Protein AF-A0A971M3J2-F1 (afdb_monomer_lite)

Structure (mmCIF, N/CA/C/O backbone):
data_AF-A0A971M3J2-F1
#
_entry.id   AF-A0A971M3J2-F1
#
loop_
_atom_site.group_PDB
_atom_site.id
_atom_site.type_symbol
_atom_site.label_atom_id
_atom_site.label_alt_id
_atom_site.label_comp_id
_atom_site.label_asym_id
_atom_site.label_entity_id
_atom_site.label_seq_id
_atom_site.pdbx_PDB_ins_code
_atom_site.Cartn_x
_atom_site.Cartn_y
_atom_site.Cartn_z
_atom_site.occupancy
_atom_site.B_iso_or_equiv
_atom_site.auth_seq_id
_atom_site.auth_comp_id
_atom_site.auth_asym_id
_atom_site.auth_atom_id
_atom_site.pdbx_PDB_model_num
ATOM 1 N N . MET A 1 1 ? -3.788 35.238 1.330 1.00 65.38 1 MET A N 1
ATOM 2 C CA . MET A 1 1 ? -2.894 34.309 0.608 1.00 65.38 1 MET A CA 1
ATOM 3 C C . MET A 1 1 ? -3.455 34.157 -0.788 1.00 65.38 1 MET A C 1
ATOM 5 O O . MET A 1 1 ? -4.654 33.928 -0.888 1.00 65.38 1 MET A O 1
ATOM 9 N N . SER A 1 2 ? -2.650 34.379 -1.825 1.00 84.12 2 SER A N 1
ATOM 10 C CA . SER A 1 2 ? -3.065 34.118 -3.211 1.00 84.12 2 SER A CA 1
ATOM 11 C C . SER A 1 2 ? -3.036 32.611 -3.514 1.00 84.12 2 SER A C 1
ATOM 13 O O . SER A 1 2 ? -2.394 31.860 -2.779 1.00 84.12 2 SER A O 1
ATOM 15 N N . GLU A 1 3 ? -3.712 32.159 -4.576 1.00 77.88 3 GLU A N 1
ATOM 16 C CA . GLU A 1 3 ? -3.626 30.759 -5.040 1.00 77.88 3 GLU A CA 1
ATOM 17 C C . GLU A 1 3 ? -2.177 30.358 -5.361 1.00 77.88 3 GLU A C 1
ATOM 19 O O . GLU A 1 3 ? -1.739 29.274 -4.986 1.00 77.88 3 GLU A O 1
ATOM 24 N N . ASP A 1 4 ? -1.392 31.275 -5.931 1.00 80.31 4 ASP A N 1
ATOM 25 C CA . ASP A 1 4 ? 0.038 31.074 -6.184 1.00 80.31 4 ASP A CA 1
ATOM 26 C C . ASP A 1 4 ? 0.850 30.884 -4.895 1.00 80.31 4 ASP A C 1
ATOM 28 O O . ASP A 1 4 ? 1.830 30.135 -4.878 1.00 80.31 4 ASP A O 1
ATOM 32 N N . ASP A 1 5 ? 0.475 31.558 -3.803 1.00 79.50 5 ASP A N 1
ATOM 33 C CA . ASP A 1 5 ? 1.135 31.376 -2.506 1.00 79.50 5 ASP A CA 1
ATOM 34 C C . ASP A 1 5 ? 0.799 30.009 -1.904 1.00 79.50 5 ASP A C 1
ATOM 36 O O . ASP A 1 5 ? 1.680 29.363 -1.334 1.00 79.50 5 ASP A O 1
ATOM 40 N N . VAL A 1 6 ? -0.452 29.558 -2.053 1.00 78.69 6 VAL A N 1
ATOM 41 C CA . VAL A 1 6 ? -0.902 28.225 -1.620 1.00 78.69 6 VAL A CA 1
ATOM 42 C C . VAL A 1 6 ? -0.160 27.139 -2.395 1.00 78.69 6 VAL A C 1
ATOM 44 O O . VAL A 1 6 ? 0.394 26.235 -1.778 1.00 78.69 6 VAL A O 1
ATOM 47 N N . ASP A 1 7 ? -0.064 27.257 -3.718 1.00 79.56 7 ASP A N 1
ATOM 48 C CA . ASP A 1 7 ? 0.612 26.272 -4.569 1.00 79.56 7 ASP A CA 1
ATOM 49 C C . ASP A 1 7 ? 2.133 26.235 -4.313 1.00 79.56 7 ASP A C 1
ATOM 51 O O . ASP A 1 7 ? 2.756 25.170 -4.262 1.00 79.56 7 ASP A O 1
ATOM 55 N N . LYS A 1 8 ? 2.761 27.394 -4.059 1.00 79.00 8 LYS A N 1
ATOM 56 C CA . LYS A 1 8 ? 4.172 27.461 -3.631 1.00 79.00 8 LYS A CA 1
ATOM 57 C C . LYS A 1 8 ? 4.398 26.809 -2.272 1.00 79.00 8 LYS A C 1
ATOM 59 O O . LYS A 1 8 ? 5.389 26.093 -2.109 1.00 79.00 8 LYS A O 1
ATOM 64 N N . LEU A 1 9 ? 3.511 27.066 -1.310 1.00 79.06 9 LEU A N 1
ATOM 65 C CA . LEU A 1 9 ? 3.536 26.411 -0.005 1.00 79.06 9 LEU A CA 1
ATOM 66 C C . LEU A 1 9 ? 3.389 24.900 -0.184 1.00 79.06 9 LEU A C 1
ATOM 68 O O . LEU A 1 9 ? 4.265 24.158 0.237 1.00 79.06 9 LEU A O 1
ATOM 72 N N . GLU A 1 10 ? 2.377 24.432 -0.906 1.00 76.94 10 GLU A N 1
ATOM 73 C CA . GLU A 1 10 ? 2.138 23.004 -1.116 1.00 76.94 10 GLU A CA 1
ATOM 74 C C . GLU A 1 10 ? 3.332 22.296 -1.777 1.00 76.94 10 GLU A C 1
ATOM 76 O O . GLU A 1 10 ? 3.763 21.230 -1.327 1.00 76.94 10 GLU A O 1
ATOM 81 N N . LYS A 1 11 ? 3.941 22.913 -2.799 1.00 76.69 11 LYS A N 1
ATOM 82 C CA . LYS A 1 11 ? 5.161 22.395 -3.439 1.00 76.69 11 LYS A CA 1
ATOM 83 C C . LYS A 1 11 ? 6.328 22.289 -2.466 1.00 76.69 11 LYS A C 1
ATOM 85 O O . LYS A 1 11 ? 7.080 21.317 -2.528 1.00 76.69 11 LYS A O 1
ATOM 90 N N . ARG A 1 12 ? 6.500 23.271 -1.582 1.00 78.38 12 ARG A N 1
ATOM 91 C CA . ARG A 1 12 ? 7.543 23.247 -0.552 1.00 78.38 12 ARG A CA 1
ATOM 92 C C . ARG A 1 12 ? 7.287 22.140 0.467 1.00 78.38 12 ARG A C 1
ATOM 94 O O . ARG A 1 12 ? 8.197 21.363 0.729 1.00 78.38 12 ARG A O 1
ATOM 101 N N . GLU A 1 13 ? 6.079 22.065 1.013 1.00 79.44 13 GLU A N 1
ATOM 102 C CA . GLU A 1 13 ? 5.723 21.154 2.107 1.00 79.44 13 GLU A CA 1
ATOM 103 C C . GLU A 1 13 ? 5.730 19.677 1.670 1.00 79.44 13 GLU A C 1
ATOM 105 O O . GLU A 1 13 ? 6.083 18.790 2.446 1.00 79.44 13 GLU A O 1
ATOM 110 N N . ARG A 1 14 ? 5.397 19.395 0.403 1.00 74.75 14 ARG A N 1
ATOM 111 C CA . ARG A 1 14 ? 5.454 18.046 -0.193 1.00 74.75 14 ARG A CA 1
ATOM 112 C C . ARG A 1 14 ? 6.840 17.669 -0.743 1.00 74.75 14 ARG A C 1
ATOM 114 O O . ARG A 1 14 ? 6.947 16.716 -1.509 1.00 74.75 14 ARG A O 1
ATOM 121 N N . GLY A 1 15 ? 7.892 18.437 -0.446 1.00 69.94 15 GLY A N 1
ATOM 122 C CA . GLY A 1 15 ? 9.250 18.150 -0.927 1.00 69.94 15 GLY A CA 1
ATOM 123 C C . GLY A 1 15 ? 9.428 18.252 -2.452 1.00 69.94 15 GLY A C 1
ATOM 124 O O . GLY A 1 15 ? 10.368 17.683 -3.004 1.00 69.94 15 GLY A O 1
ATOM 125 N N . LYS A 1 16 ? 8.538 18.970 -3.154 1.00 71.50 16 LYS A N 1
ATOM 126 C CA . LYS A 1 16 ? 8.570 19.189 -4.620 1.00 71.50 16 LYS A CA 1
ATOM 127 C C . LYS A 1 16 ? 9.305 20.476 -5.014 1.00 71.50 16 LYS A C 1
ATOM 129 O O . LYS A 1 16 ? 9.370 20.818 -6.193 1.00 71.50 16 LYS A O 1
ATOM 134 N N . SER A 1 17 ? 9.857 21.200 -4.040 1.00 68.38 17 SER A N 1
ATOM 135 C CA . SER A 1 17 ? 10.682 22.397 -4.247 1.00 68.38 17 SER A CA 1
ATOM 136 C C . SER A 1 17 ? 12.074 22.075 -4.803 1.00 68.38 17 SER A C 1
ATOM 138 O O . SER A 1 17 ? 12.664 22.906 -5.494 1.00 68.38 17 SER A O 1
ATOM 140 N N . ILE A 1 18 ? 12.584 20.866 -4.551 1.00 70.00 18 ILE A N 1
ATOM 141 C CA . ILE A 1 18 ? 13.853 20.370 -5.090 1.00 70.00 18 ILE A CA 1
ATOM 142 C C . ILE A 1 18 ? 13.542 19.581 -6.364 1.00 70.00 18 ILE A C 1
ATOM 144 O O . ILE A 1 18 ? 12.988 18.485 -6.300 1.00 70.00 18 ILE A O 1
ATOM 148 N N . LYS A 1 19 ? 13.862 20.161 -7.527 1.00 60.12 19 LYS A N 1
ATOM 149 C CA . LYS A 1 19 ? 13.508 19.587 -8.838 1.00 60.12 19 LYS A CA 1
ATOM 150 C C . LYS A 1 19 ? 14.249 18.286 -9.150 1.00 60.12 19 LYS A C 1
ATOM 152 O O . LYS A 1 19 ? 13.619 17.346 -9.622 1.00 60.12 19 LYS A O 1
ATOM 157 N N . ASP A 1 20 ? 15.543 18.223 -8.834 1.00 65.75 20 ASP A N 1
ATOM 158 C CA . ASP A 1 20 ? 16.410 17.100 -9.195 1.00 65.75 20 ASP A CA 1
ATOM 159 C C . ASP A 1 20 ? 17.078 16.510 -7.956 1.00 65.75 20 ASP A C 1
ATOM 161 O O . ASP A 1 20 ? 17.709 17.226 -7.177 1.00 65.75 20 ASP A O 1
ATOM 165 N N . ARG A 1 21 ? 16.955 15.193 -7.773 1.00 69.50 21 ARG A N 1
ATOM 166 C CA . ARG A 1 21 ? 17.644 14.458 -6.706 1.00 69.50 21 ARG A CA 1
ATOM 167 C C . ARG A 1 21 ? 19.014 14.044 -7.225 1.00 69.50 21 ARG A C 1
ATOM 169 O O . ARG A 1 21 ? 19.114 13.135 -8.043 1.00 69.50 21 ARG A O 1
ATOM 176 N N . THR A 1 22 ? 20.059 14.726 -6.773 1.00 75.31 22 THR A N 1
ATOM 177 C CA . THR A 1 22 ? 21.441 14.485 -7.208 1.00 75.31 22 THR A CA 1
ATOM 178 C C . THR A 1 22 ? 22.327 14.195 -6.005 1.00 75.31 22 THR A C 1
ATOM 180 O O . THR A 1 22 ? 21.990 14.529 -4.869 1.00 75.31 22 THR A O 1
ATOM 183 N N . GLN A 1 23 ? 23.505 13.612 -6.236 1.00 75.38 23 GLN A N 1
ATOM 184 C CA . GLN A 1 23 ? 24.485 13.446 -5.158 1.00 75.38 23 GLN A CA 1
ATOM 185 C C . GLN A 1 23 ? 24.890 14.799 -4.545 1.00 75.38 23 GLN A C 1
ATOM 187 O O . GLN A 1 23 ? 25.112 14.885 -3.341 1.00 75.38 23 GLN A O 1
ATOM 192 N N . GLY A 1 24 ? 24.917 15.871 -5.348 1.00 80.62 24 GLY A N 1
ATOM 193 C CA . GLY A 1 24 ? 25.343 17.205 -4.918 1.00 80.62 24 GLY A CA 1
ATOM 194 C C . GLY A 1 24 ? 24.356 17.946 -4.010 1.00 80.62 24 GLY A C 1
ATOM 195 O O . GLY A 1 24 ? 24.754 18.897 -3.345 1.00 80.62 24 GLY A O 1
ATOM 196 N N . ASN A 1 25 ? 23.089 17.523 -3.945 1.00 81.44 25 ASN A N 1
ATOM 197 C CA . ASN A 1 25 ? 22.063 18.157 -3.106 1.00 81.44 25 ASN A CA 1
ATOM 198 C C . ASN A 1 25 ? 21.353 17.180 -2.154 1.00 81.44 25 ASN A C 1
ATOM 200 O O . ASN A 1 25 ? 20.310 17.514 -1.588 1.00 81.44 25 ASN A O 1
ATOM 204 N N . ILE A 1 26 ? 21.941 16.000 -1.925 1.00 81.69 26 ILE A N 1
ATOM 205 C CA . ILE A 1 26 ? 21.350 14.952 -1.086 1.00 81.69 26 ILE A CA 1
ATOM 206 C C . ILE A 1 26 ? 21.054 15.439 0.337 1.00 81.69 26 ILE A C 1
ATOM 208 O O . ILE A 1 26 ? 19.979 15.167 0.859 1.00 81.69 26 ILE A O 1
ATOM 212 N N . ALA A 1 27 ? 21.954 16.221 0.945 1.00 81.88 27 ALA A N 1
ATOM 213 C CA . ALA A 1 27 ? 21.763 16.748 2.296 1.00 81.88 27 ALA A CA 1
ATOM 214 C C . ALA A 1 27 ? 20.542 17.674 2.381 1.00 81.88 27 ALA A C 1
ATOM 216 O O . ALA A 1 27 ? 19.741 17.565 3.308 1.00 81.88 27 ALA A O 1
ATOM 217 N N . GLN A 1 28 ? 20.372 18.550 1.386 1.00 78.94 28 GLN A N 1
ATOM 218 C CA . GLN A 1 28 ? 19.216 19.437 1.290 1.00 78.94 28 GLN A CA 1
ATOM 219 C C . GLN A 1 28 ? 17.924 18.645 1.072 1.00 78.94 28 GLN A C 1
ATOM 221 O O . GLN A 1 28 ? 16.907 18.982 1.662 1.00 78.94 28 GLN A O 1
ATOM 226 N N . TRP A 1 29 ? 17.961 17.574 0.274 1.00 75.00 29 TRP A N 1
ATOM 227 C CA . TRP A 1 29 ? 16.810 16.692 0.081 1.00 75.00 29 TRP A CA 1
ATOM 228 C C . TRP A 1 29 ? 16.421 15.948 1.365 1.00 75.00 29 TRP A C 1
ATOM 230 O O . TRP A 1 29 ? 15.275 16.055 1.793 1.00 75.00 29 TRP A O 1
ATOM 240 N N . VAL A 1 30 ? 17.368 15.271 2.024 1.00 76.06 30 VAL A N 1
ATOM 241 C CA . VAL A 1 30 ? 17.118 14.483 3.248 1.00 76.06 30 VAL A CA 1
ATOM 242 C C . VAL A 1 30 ? 16.589 15.347 4.395 1.00 76.06 30 VAL A C 1
ATOM 244 O O . VAL A 1 30 ? 15.781 14.882 5.193 1.00 76.06 30 VAL A O 1
ATOM 247 N N . THR A 1 31 ? 17.041 16.599 4.491 1.00 80.00 31 THR A N 1
ATOM 248 C CA . THR A 1 31 ? 16.626 17.526 5.558 1.00 80.00 31 THR A CA 1
ATOM 249 C C . THR A 1 31 ? 15.433 18.401 5.182 1.00 80.00 31 THR A C 1
ATOM 251 O O . THR A 1 31 ? 14.897 19.102 6.042 1.00 80.00 31 THR A O 1
ATOM 254 N N . SER A 1 32 ? 15.003 18.383 3.917 1.00 80.38 32 SER A N 1
ATOM 255 C CA . SER A 1 32 ? 13.840 19.151 3.484 1.00 80.38 32 SER A CA 1
ATOM 256 C C . SER A 1 32 ? 12.549 18.574 4.049 1.00 80.38 32 SER A C 1
ATOM 258 O O . SER A 1 32 ? 12.400 17.368 4.242 1.00 80.38 32 SER A O 1
ATOM 260 N N . GLN A 1 33 ? 11.590 19.458 4.297 1.00 78.88 33 GLN A N 1
ATOM 261 C CA . GLN A 1 33 ? 10.260 19.048 4.705 1.00 78.88 33 GLN A CA 1
ATOM 262 C C . GLN A 1 33 ? 9.567 18.291 3.568 1.00 78.88 33 GLN A C 1
ATOM 264 O O . GLN A 1 33 ? 9.513 18.767 2.433 1.00 78.88 33 GLN A O 1
ATOM 269 N N . ASN A 1 34 ? 9.035 17.112 3.888 1.00 79.25 34 ASN A N 1
ATOM 270 C CA . ASN A 1 34 ? 8.344 16.264 2.930 1.00 79.25 34 ASN A CA 1
ATOM 271 C C . ASN A 1 34 ? 7.186 15.522 3.608 1.00 79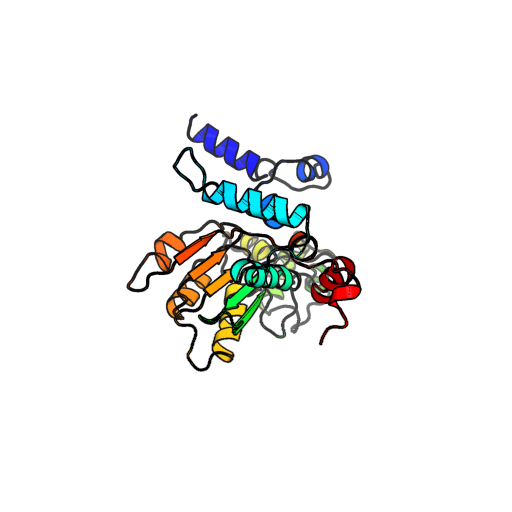.25 34 ASN A C 1
ATOM 273 O O . ASN A 1 34 ? 7.364 14.436 4.159 1.00 79.25 34 ASN A O 1
ATOM 277 N N . ILE A 1 35 ? 5.992 16.118 3.574 1.00 79.19 35 ILE A N 1
ATOM 278 C CA . ILE A 1 35 ? 4.787 15.544 4.190 1.00 79.19 35 ILE A CA 1
ATOM 279 C C . ILE A 1 35 ? 4.442 14.174 3.586 1.00 79.19 35 ILE A C 1
ATOM 281 O O . ILE A 1 35 ? 4.098 13.263 4.334 1.00 79.19 35 ILE A O 1
ATOM 285 N N . GLU A 1 36 ? 4.575 14.001 2.264 1.00 75.62 36 GLU A N 1
ATOM 286 C CA . GLU A 1 36 ? 4.269 12.725 1.591 1.00 75.62 36 GLU A CA 1
ATOM 287 C C . GLU A 1 36 ? 5.162 11.591 2.131 1.00 75.62 36 GLU A C 1
ATOM 289 O O . GLU A 1 36 ? 4.694 10.487 2.393 1.00 75.62 36 GLU A O 1
ATOM 294 N N . GLU A 1 37 ? 6.444 11.869 2.379 1.00 76.88 37 GLU A N 1
ATOM 295 C CA . GLU A 1 37 ? 7.382 10.875 2.910 1.00 76.88 37 GLU A CA 1
ATOM 296 C C . GLU A 1 37 ? 7.217 10.640 4.420 1.00 76.88 37 GLU A C 1
ATOM 298 O O . GLU A 1 37 ? 7.392 9.512 4.885 1.00 76.88 37 GLU A O 1
ATOM 303 N N . ILE A 1 38 ? 6.828 11.666 5.185 1.00 81.75 38 ILE A N 1
ATOM 304 C CA . ILE A 1 38 ? 6.477 11.522 6.608 1.00 81.75 38 ILE A CA 1
ATOM 305 C C . ILE A 1 38 ? 5.271 10.596 6.761 1.00 81.75 38 ILE A C 1
ATOM 307 O O . ILE A 1 38 ? 5.319 9.683 7.581 1.00 81.75 38 ILE A O 1
ATOM 311 N N . LEU A 1 39 ? 4.229 10.769 5.942 1.00 83.12 39 LEU A N 1
ATOM 312 C CA . LEU A 1 39 ? 3.049 9.899 5.959 1.00 83.12 39 LEU A CA 1
ATOM 313 C C . LEU A 1 39 ? 3.383 8.436 5.661 1.00 83.12 39 LEU A C 1
ATOM 315 O O . LEU A 1 39 ? 2.633 7.564 6.060 1.00 83.12 39 LEU A O 1
ATOM 319 N N . GLN A 1 40 ? 4.492 8.141 4.984 1.00 78.06 40 GLN A N 1
ATOM 320 C CA . GLN A 1 40 ? 4.912 6.760 4.734 1.00 78.06 40 GLN A CA 1
ATOM 321 C C . GLN A 1 40 ? 5.763 6.158 5.853 1.00 78.06 40 GLN A C 1
ATOM 323 O O . GLN A 1 40 ? 5.909 4.936 5.895 1.00 78.06 40 GLN A O 1
ATOM 328 N N . LYS A 1 41 ? 6.363 7.003 6.696 1.00 83.31 41 LYS A N 1
ATOM 329 C CA . LYS A 1 41 ? 7.255 6.617 7.800 1.00 83.31 41 LYS A CA 1
ATOM 330 C C . LYS A 1 41 ? 6.578 6.711 9.166 1.00 83.31 41 LYS A C 1
ATOM 332 O O . LYS A 1 41 ? 7.143 6.239 10.144 1.00 83.31 41 LYS A O 1
ATOM 337 N N . ALA A 1 42 ? 5.418 7.357 9.246 1.00 90.81 42 ALA A N 1
ATOM 338 C CA . ALA A 1 42 ? 4.691 7.530 10.488 1.00 90.81 42 ALA A CA 1
ATOM 339 C C . ALA A 1 42 ? 4.151 6.191 11.007 1.00 90.81 42 ALA A C 1
ATOM 341 O O . ALA A 1 42 ? 3.639 5.364 10.249 1.00 90.81 42 ALA A O 1
ATOM 342 N N . ASP A 1 43 ? 4.220 6.028 12.325 1.00 94.38 43 ASP A N 1
ATOM 343 C CA . ASP A 1 43 ? 3.675 4.871 13.036 1.00 94.38 43 ASP A CA 1
ATOM 344 C C . ASP A 1 43 ? 2.314 5.176 13.690 1.00 94.38 43 ASP A C 1
ATOM 346 O O . ASP A 1 43 ? 1.590 4.267 14.084 1.00 94.38 43 ASP A O 1
ATOM 350 N N . VAL A 1 44 ? 1.947 6.455 13.829 1.00 94.31 44 VAL A N 1
ATOM 351 C CA . VAL A 1 44 ? 0.711 6.884 14.496 1.00 94.31 44 VAL A CA 1
ATOM 352 C C . VAL A 1 44 ? -0.003 7.925 13.644 1.00 94.31 44 VAL A C 1
ATOM 354 O O . VAL A 1 44 ? 0.561 8.973 13.331 1.00 94.31 44 VAL A O 1
ATOM 357 N N . TYR A 1 45 ? -1.261 7.647 13.310 1.00 93.06 45 TYR A N 1
ATOM 358 C CA . TYR A 1 45 ? -2.112 8.493 12.478 1.00 93.06 45 TYR A CA 1
ATOM 359 C C . TYR A 1 45 ? -3.292 8.967 13.311 1.00 93.06 45 TYR A C 1
ATOM 361 O O . TYR A 1 45 ? -4.037 8.155 13.855 1.00 93.06 45 TYR A O 1
ATOM 369 N N . MET A 1 46 ? -3.459 10.282 13.413 1.00 90.00 46 MET A N 1
ATOM 370 C CA . MET A 1 46 ? -4.574 10.907 14.118 1.00 90.00 46 MET A CA 1
ATOM 371 C C . MET A 1 46 ? -5.152 12.015 13.263 1.00 90.00 46 MET A C 1
ATOM 373 O O . MET A 1 46 ? -4.408 12.802 12.671 1.00 90.00 46 MET A O 1
ATOM 377 N N . LYS A 1 47 ? -6.478 12.116 13.243 1.00 84.94 47 LYS A N 1
ATOM 378 C CA . LYS A 1 47 ? -7.162 13.184 12.530 1.00 84.94 47 LYS A CA 1
ATOM 379 C C . LYS A 1 47 ? -7.708 14.224 13.490 1.00 84.94 47 LYS A C 1
ATOM 381 O O . LYS A 1 47 ? -8.178 13.922 14.582 1.00 84.94 47 LYS A O 1
ATOM 386 N N . ASN A 1 48 ? -7.707 15.466 13.025 1.00 83.75 48 ASN A N 1
ATOM 387 C CA . ASN A 1 48 ? -8.429 16.554 13.665 1.00 83.75 48 ASN A CA 1
ATOM 388 C C . ASN A 1 48 ? -9.667 16.908 12.832 1.00 83.75 48 ASN A C 1
ATOM 390 O O . ASN A 1 48 ? -9.699 17.926 12.146 1.00 83.75 48 ASN A O 1
ATOM 394 N N . ILE A 1 49 ? -10.648 16.005 12.835 1.00 70.31 49 ILE A N 1
ATOM 395 C CA . ILE A 1 49 ? -11.907 16.144 12.078 1.00 70.31 49 ILE A CA 1
ATOM 396 C C . ILE A 1 49 ? -13.031 16.782 12.901 1.00 70.31 49 ILE A C 1
ATOM 398 O O . ILE A 1 49 ? -14.107 17.063 12.373 1.00 70.31 49 ILE A O 1
ATOM 402 N N . ASP A 1 50 ? -12.793 17.037 14.186 1.00 69.31 50 ASP A N 1
ATOM 403 C CA . ASP A 1 50 ? -13.776 17.662 15.054 1.00 69.31 50 ASP A CA 1
ATOM 404 C C . ASP A 1 50 ? -13.900 19.150 14.693 1.00 69.31 50 ASP A C 1
ATOM 406 O O . ASP A 1 50 ? -13.107 19.989 15.110 1.00 69.31 50 ASP A O 1
ATOM 410 N N . GLY A 1 51 ? -14.941 19.510 13.941 1.00 63.53 51 GLY A N 1
ATOM 411 C CA . GLY A 1 51 ? -15.275 20.910 13.637 1.00 63.53 51 GLY A CA 1
ATOM 412 C C . GLY A 1 51 ? -15.726 21.732 14.856 1.00 63.53 51 GLY A C 1
ATOM 413 O O . GLY A 1 51 ? -16.113 22.891 14.715 1.00 63.53 51 GLY A O 1
ATOM 414 N N . ASN A 1 52 ? -15.714 21.143 16.058 1.00 67.06 52 ASN A N 1
ATOM 415 C CA . ASN A 1 52 ? -16.090 21.791 17.310 1.00 67.06 52 ASN A CA 1
ATOM 416 C C . ASN A 1 52 ? -14.846 22.083 18.172 1.00 67.06 52 ASN A C 1
ATOM 418 O O . ASN A 1 52 ? -13.843 21.384 18.112 1.00 67.06 52 ASN A O 1
ATOM 422 N N . LYS A 1 53 ? -14.921 23.088 19.054 1.00 71.75 53 LYS A N 1
ATOM 423 C CA . LYS A 1 53 ? -13.803 23.452 19.953 1.00 71.75 53 LYS A CA 1
ATOM 424 C C . LYS A 1 53 ? -13.489 22.403 21.038 1.00 71.75 53 LYS A C 1
ATOM 426 O O . LYS A 1 53 ? -12.546 22.591 21.806 1.00 71.75 53 LYS A O 1
ATOM 431 N N . SER A 1 54 ? -14.303 21.354 21.172 1.00 76.81 54 SER A N 1
ATOM 432 C CA . SER A 1 54 ? -14.168 20.338 22.223 1.00 76.81 54 SER A CA 1
ATOM 433 C C . SER A 1 54 ? -13.319 19.133 21.817 1.00 76.81 54 SER A C 1
ATOM 435 O O . SER A 1 54 ? -12.820 18.458 22.711 1.00 76.81 54 SER A O 1
ATOM 437 N N . TYR A 1 55 ? -13.093 18.911 20.519 1.00 84.38 55 TYR A N 1
ATOM 438 C CA . TYR A 1 55 ? -12.193 17.891 19.963 1.00 84.38 55 TYR A CA 1
ATOM 439 C C . TYR A 1 55 ? -12.304 16.489 20.607 1.00 84.38 55 TYR A C 1
ATOM 441 O O . TYR A 1 55 ? -11.288 15.946 21.051 1.00 84.38 55 TYR A O 1
ATOM 449 N N . PRO A 1 56 ? -13.513 15.916 20.764 1.00 85.62 56 PRO A N 1
ATOM 450 C CA . PRO A 1 56 ? -13.703 14.671 21.503 1.00 85.62 56 PRO A CA 1
ATOM 451 C C . PRO A 1 56 ? -12.933 13.482 20.913 1.00 85.62 56 PRO A C 1
ATOM 453 O O . PRO A 1 56 ? -12.302 12.753 21.679 1.00 85.62 56 PRO A O 1
ATOM 456 N N . GLN A 1 57 ? -12.932 13.306 19.588 1.00 84.44 57 GLN A N 1
ATOM 457 C CA . GLN A 1 57 ? -12.260 12.179 18.934 1.00 84.44 57 GLN A CA 1
ATOM 458 C C . GLN A 1 57 ? -10.745 12.306 19.084 1.00 84.44 57 GLN A C 1
ATOM 460 O O . GLN A 1 57 ? -10.068 11.376 19.520 1.00 84.44 57 GLN A O 1
ATOM 465 N N . LEU A 1 58 ? -10.213 13.501 18.818 1.00 88.06 58 LEU A N 1
ATOM 466 C CA . LEU A 1 58 ? -8.786 13.764 18.982 1.00 88.06 58 LEU A CA 1
ATOM 467 C C . LEU A 1 58 ? -8.339 13.570 20.439 1.00 88.06 58 LEU A C 1
ATOM 469 O O . LEU A 1 58 ? -7.299 12.964 20.690 1.00 88.06 58 LEU A O 1
ATOM 473 N N . ARG A 1 59 ? -9.122 14.046 21.415 1.00 89.81 59 ARG A N 1
ATOM 474 C CA . ARG A 1 59 ? -8.827 13.852 22.845 1.00 89.81 59 ARG A CA 1
ATOM 475 C C . ARG A 1 59 ? -8.833 12.382 23.233 1.00 89.81 59 ARG A C 1
ATOM 477 O O . ARG A 1 59 ? -7.953 11.969 23.983 1.00 89.81 59 ARG A O 1
ATOM 484 N N . PHE A 1 60 ? -9.790 11.609 22.727 1.00 89.31 60 PHE A N 1
ATOM 485 C CA . PHE A 1 60 ? -9.833 10.169 22.951 1.00 89.31 60 PHE A CA 1
ATOM 486 C C . PHE A 1 60 ? -8.583 9.484 22.388 1.00 89.31 60 PHE A C 1
ATOM 488 O O . PHE A 1 60 ? -7.921 8.742 23.108 1.00 89.31 60 PHE A O 1
ATOM 495 N N . ASN A 1 61 ? -8.194 9.800 21.151 1.00 90.38 61 ASN A N 1
ATOM 496 C CA . ASN A 1 61 ? -7.003 9.231 20.519 1.00 90.38 61 ASN A CA 1
ATOM 497 C C . ASN A 1 61 ? -5.709 9.591 21.260 1.00 90.38 61 ASN A C 1
ATOM 499 O O . ASN A 1 61 ? -4.852 8.732 21.468 1.00 90.38 61 ASN A O 1
ATOM 503 N N . LEU A 1 62 ? -5.585 10.837 21.725 1.00 92.50 62 LEU A N 1
ATOM 504 C CA . LEU A 1 62 ? -4.457 11.267 22.552 1.00 92.50 62 LEU A CA 1
ATOM 505 C C . LEU A 1 62 ? -4.439 10.546 23.904 1.00 92.50 62 LEU A C 1
ATOM 507 O O . LEU A 1 62 ? -3.379 10.110 24.348 1.00 92.50 62 LEU A O 1
ATOM 511 N N . ALA A 1 63 ? -5.596 10.386 24.551 1.00 93.75 63 ALA A N 1
ATOM 512 C CA . ALA A 1 63 ? -5.704 9.640 25.800 1.00 93.75 63 ALA A CA 1
ATOM 513 C C . ALA A 1 63 ? -5.335 8.159 25.608 1.00 93.75 63 ALA A C 1
ATOM 515 O O . ALA A 1 63 ? -4.555 7.636 26.403 1.00 93.75 63 ALA A O 1
ATOM 516 N N . LYS A 1 64 ? -5.813 7.518 24.528 1.00 93.31 64 LYS A N 1
ATOM 517 C CA . LYS A 1 64 ? -5.430 6.154 24.122 1.00 93.31 64 LYS A CA 1
ATOM 518 C C . LYS A 1 64 ? -3.913 6.045 23.970 1.00 93.31 64 LYS A C 1
ATOM 520 O O . LYS A 1 64 ? -3.310 5.150 24.553 1.00 93.31 64 LYS A O 1
ATOM 525 N N . LEU A 1 65 ? -3.286 6.967 23.237 1.00 94.81 65 LEU A N 1
ATOM 526 C CA . LEU A 1 65 ? -1.837 6.950 23.033 1.00 94.81 65 LEU A CA 1
ATOM 527 C C . LEU A 1 65 ? -1.069 7.121 24.352 1.00 94.81 65 LEU A C 1
ATOM 529 O O . LEU A 1 65 ? -0.133 6.373 24.612 1.00 94.81 65 LEU A O 1
ATOM 533 N N . ILE A 1 66 ? -1.466 8.074 25.202 1.00 95.50 66 ILE A N 1
ATOM 534 C CA . ILE A 1 66 ? -0.821 8.297 26.507 1.00 95.50 66 ILE A CA 1
ATOM 535 C C . ILE A 1 66 ? -0.955 7.059 27.402 1.00 95.50 66 ILE A C 1
ATOM 537 O O . ILE A 1 66 ? 0.004 6.714 28.092 1.00 95.50 66 ILE A O 1
ATOM 541 N N . ALA A 1 67 ? -2.116 6.398 27.399 1.00 94.69 67 ALA A N 1
ATOM 542 C CA . ALA A 1 67 ? -2.326 5.161 28.145 1.00 94.69 67 ALA A CA 1
ATOM 543 C C . ALA A 1 67 ? -1.374 4.059 27.661 1.00 94.69 67 ALA A C 1
ATOM 545 O O . ALA A 1 67 ? -0.640 3.503 28.469 1.00 94.69 67 ALA A O 1
ATOM 546 N N . LEU A 1 68 ? -1.292 3.836 26.347 1.00 94.81 68 LEU A N 1
ATOM 547 C CA . LEU A 1 68 ? -0.404 2.834 25.750 1.00 94.81 68 LEU A CA 1
ATOM 548 C C . LEU A 1 68 ? 1.087 3.122 25.972 1.00 94.81 68 LEU A C 1
ATOM 550 O O . LEU A 1 68 ? 1.873 2.197 26.138 1.00 94.81 68 LEU A O 1
ATOM 554 N N . VAL A 1 69 ? 1.495 4.394 25.999 1.00 93.88 69 VAL A N 1
ATOM 555 C CA . VAL A 1 69 ? 2.882 4.777 26.321 1.00 93.88 69 VAL A CA 1
ATOM 556 C C . VAL A 1 69 ? 3.216 4.488 27.787 1.00 93.88 69 VAL A C 1
ATOM 558 O O . VAL A 1 69 ? 4.347 4.121 28.097 1.00 93.88 69 VAL A O 1
ATOM 561 N N . LYS A 1 70 ? 2.254 4.671 28.700 1.00 92.31 70 LYS A N 1
ATOM 562 C CA . LYS A 1 70 ? 2.439 4.380 30.129 1.00 92.31 70 LYS A CA 1
ATOM 563 C C . LYS A 1 70 ? 2.384 2.886 30.430 1.00 92.31 70 LYS A C 1
ATOM 565 O O . LYS A 1 70 ? 3.126 2.421 31.289 1.00 92.31 70 LYS A O 1
ATOM 570 N N . GLU A 1 71 ? 1.506 2.171 29.741 1.00 90.69 71 GLU A N 1
ATOM 571 C CA . GLU A 1 71 ? 1.230 0.755 29.952 1.00 90.69 71 GLU A CA 1
ATOM 572 C C . GLU A 1 71 ? 0.993 0.062 28.598 1.00 90.69 71 GLU A C 1
ATOM 574 O O . GLU A 1 71 ? -0.144 -0.026 28.124 1.00 90.69 71 GLU A O 1
ATOM 579 N N . PRO A 1 72 ? 2.059 -0.407 27.926 1.00 93.00 72 PRO A N 1
ATOM 580 C CA . PRO A 1 72 ? 1.927 -1.118 26.660 1.00 93.00 72 PRO A CA 1
ATOM 581 C C . PRO A 1 72 ? 1.055 -2.369 26.784 1.00 93.00 72 PRO A C 1
ATOM 583 O O . PRO A 1 72 ? 1.172 -3.130 27.743 1.00 93.00 72 PRO A O 1
ATOM 586 N N . GLY A 1 73 ? 0.182 -2.583 25.803 1.00 90.81 73 GLY A N 1
ATOM 587 C CA . GLY A 1 73 ? -0.747 -3.711 25.762 1.00 90.81 73 GLY A CA 1
ATOM 588 C C . GLY A 1 73 ? -2.016 -3.547 26.598 1.00 90.81 73 GLY A C 1
ATOM 589 O O . GLY A 1 73 ? -2.849 -4.448 26.571 1.00 90.81 73 GLY A O 1
ATOM 590 N N . CYS A 1 74 ? -2.219 -2.411 27.280 1.00 90.12 74 CYS A N 1
ATOM 591 C CA . CYS A 1 74 ? -3.449 -2.161 28.049 1.00 90.12 74 CYS A CA 1
ATOM 592 C C . CYS A 1 74 ? -4.713 -2.015 27.181 1.00 90.12 74 CYS A C 1
ATOM 594 O O . CYS A 1 74 ? -5.831 -2.082 27.688 1.00 90.12 74 CYS A O 1
ATOM 596 N N . ILE A 1 75 ? -4.554 -1.798 25.870 1.00 92.19 75 ILE A N 1
ATOM 597 C CA . ILE A 1 75 ? -5.652 -1.706 24.904 1.00 92.19 75 ILE A CA 1
ATOM 598 C C . ILE A 1 75 ? -5.321 -2.608 23.719 1.00 92.19 75 ILE A C 1
ATOM 600 O O . ILE A 1 75 ? -4.266 -2.478 23.097 1.00 92.19 75 ILE A O 1
ATOM 604 N N . THR A 1 76 ? -6.250 -3.498 23.376 1.00 91.00 76 THR A N 1
ATOM 605 C CA . THR A 1 76 ? -6.115 -4.385 22.220 1.00 91.00 76 THR A CA 1
ATOM 606 C C . THR A 1 76 ? -6.232 -3.613 20.900 1.00 91.00 76 THR A C 1
ATOM 608 O O . THR A 1 76 ? -7.048 -2.688 20.812 1.00 91.00 76 THR A O 1
ATOM 611 N N . PRO A 1 77 ? -5.488 -4.007 19.851 1.00 94.50 77 PRO A N 1
ATOM 612 C CA . PRO A 1 77 ? -5.575 -3.378 18.536 1.00 94.50 77 PRO A CA 1
ATOM 613 C C . PRO A 1 77 ? -6.983 -3.501 17.943 1.00 94.50 77 PRO A C 1
ATOM 615 O O . PRO A 1 77 ? -7.641 -4.537 18.074 1.00 94.50 77 PRO A O 1
ATOM 618 N N . THR A 1 78 ? -7.434 -2.463 17.238 1.00 95.38 78 THR A N 1
ATOM 619 C CA . THR A 1 78 ? -8.677 -2.535 16.454 1.00 95.38 78 THR A CA 1
ATOM 620 C C . THR A 1 78 ? -8.494 -3.394 15.196 1.00 95.38 78 THR A C 1
ATOM 622 O O . THR A 1 78 ? -7.373 -3.680 14.767 1.00 95.38 78 THR A O 1
ATOM 625 N N . ILE A 1 79 ? -9.604 -3.787 14.556 1.00 96.62 79 ILE A N 1
ATOM 626 C CA . ILE A 1 79 ? -9.561 -4.447 13.238 1.00 96.62 79 ILE A CA 1
ATOM 627 C C . ILE A 1 79 ? -8.849 -3.554 12.217 1.00 96.62 79 ILE A C 1
ATOM 629 O O . ILE A 1 79 ? -8.053 -4.070 11.433 1.00 96.62 79 ILE A O 1
ATOM 633 N N . ASP A 1 80 ? -9.089 -2.241 12.251 1.00 97.12 80 ASP A N 1
ATOM 634 C CA . ASP A 1 80 ? -8.443 -1.286 11.349 1.00 97.12 80 ASP A CA 1
ATOM 635 C C . ASP A 1 80 ? -6.923 -1.248 11.582 1.00 97.12 80 ASP A C 1
ATOM 637 O O . ASP A 1 80 ? -6.163 -1.382 10.624 1.00 97.12 80 ASP A O 1
ATOM 641 N N . GLU A 1 81 ? -6.469 -1.153 12.839 1.00 97.44 81 GLU A N 1
ATOM 642 C CA . GLU A 1 81 ? -5.039 -1.156 13.198 1.00 97.44 81 GLU A CA 1
ATOM 643 C C . GLU A 1 81 ? -4.360 -2.459 12.772 1.00 97.44 81 GLU A C 1
ATOM 645 O O . GLU A 1 81 ? -3.345 -2.435 12.080 1.00 97.44 81 GLU A O 1
ATOM 650 N N . ARG A 1 82 ? -4.953 -3.610 13.106 1.00 97.50 82 ARG A N 1
ATOM 651 C CA . ARG A 1 82 ? -4.427 -4.926 12.722 1.00 97.50 82 ARG A CA 1
ATOM 652 C C . ARG A 1 82 ? -4.355 -5.086 11.202 1.00 97.50 82 ARG A C 1
ATOM 654 O O . ARG A 1 82 ? -3.356 -5.568 10.676 1.00 97.50 82 ARG A O 1
ATOM 661 N N . SER A 1 83 ? -5.415 -4.724 10.486 1.00 98.38 83 SER A N 1
ATOM 662 C CA . SER A 1 83 ? -5.502 -4.958 9.038 1.00 98.38 83 SER A CA 1
ATOM 663 C C . SER A 1 83 ? -4.589 -4.009 8.265 1.00 98.38 83 SER A C 1
ATOM 665 O O . SER A 1 83 ? -3.915 -4.436 7.326 1.00 98.38 83 SER A O 1
ATOM 667 N N . MET A 1 84 ? -4.477 -2.752 8.706 1.00 98.06 84 MET A N 1
ATOM 668 C CA . MET A 1 84 ? -3.512 -1.810 8.143 1.00 98.06 84 MET A CA 1
ATOM 669 C C . MET A 1 84 ? -2.068 -2.193 8.490 1.00 98.06 84 MET A C 1
ATOM 671 O O . MET A 1 84 ? -1.195 -2.084 7.630 1.00 98.06 84 MET A O 1
ATOM 675 N N . GLN A 1 85 ? -1.807 -2.725 9.689 1.00 97.81 85 GLN A N 1
ATOM 676 C CA . GLN A 1 85 ? -0.493 -3.267 10.040 1.00 97.81 85 GLN A CA 1
ATOM 677 C C . GLN A 1 85 ? -0.076 -4.383 9.074 1.00 97.81 85 GLN A C 1
ATOM 679 O O . GLN A 1 85 ? 1.052 -4.388 8.587 1.00 97.81 85 GLN A O 1
ATOM 684 N N . ILE A 1 86 ? -0.990 -5.298 8.742 1.00 98.25 86 ILE A N 1
ATOM 685 C CA . ILE A 1 86 ? -0.719 -6.374 7.779 1.00 98.25 86 ILE A CA 1
ATOM 686 C C . ILE A 1 86 ? -0.459 -5.800 6.383 1.00 98.25 86 ILE A C 1
ATOM 688 O O . ILE A 1 86 ? 0.477 -6.244 5.721 1.00 98.25 86 ILE A O 1
ATOM 692 N N . ALA A 1 87 ? -1.209 -4.781 5.951 1.00 98.06 87 ALA A N 1
ATOM 693 C CA . ALA A 1 87 ? -0.940 -4.086 4.691 1.00 98.06 87 ALA A CA 1
ATOM 694 C C . ALA A 1 87 ? 0.458 -3.434 4.687 1.00 98.06 87 ALA A C 1
ATOM 696 O O . ALA A 1 87 ? 1.201 -3.563 3.715 1.00 98.06 87 ALA A O 1
ATOM 697 N N . MET A 1 88 ? 0.869 -2.798 5.788 1.00 95.94 88 MET A N 1
ATOM 698 C CA . MET A 1 88 ? 2.212 -2.225 5.934 1.00 95.94 88 MET A CA 1
ATOM 699 C C . MET A 1 88 ? 3.322 -3.275 5.941 1.00 95.94 88 MET A C 1
ATOM 701 O O . MET A 1 88 ? 4.402 -3.024 5.405 1.00 95.94 88 MET A O 1
ATOM 705 N N . THR A 1 89 ? 3.076 -4.452 6.513 1.00 96.69 89 THR A N 1
ATOM 706 C CA . THR A 1 89 ? 4.014 -5.575 6.432 1.00 96.69 89 THR A CA 1
ATOM 707 C C . THR A 1 89 ? 4.085 -6.123 5.006 1.00 96.69 89 THR A C 1
ATOM 709 O O . THR A 1 89 ? 5.182 -6.297 4.483 1.00 96.69 89 THR A O 1
ATOM 712 N N . ALA A 1 90 ? 2.944 -6.318 4.338 1.00 97.56 90 ALA A N 1
ATOM 713 C CA . ALA A 1 90 ? 2.878 -6.806 2.960 1.00 97.56 90 ALA A CA 1
ATOM 714 C C . ALA A 1 90 ? 3.622 -5.889 1.982 1.00 97.56 90 ALA A C 1
ATOM 716 O O . ALA A 1 90 ? 4.331 -6.371 1.102 1.00 97.56 90 ALA A O 1
ATOM 717 N N . ARG A 1 91 ? 3.541 -4.567 2.184 1.00 95.31 91 ARG A N 1
ATOM 718 C CA . ARG A 1 91 ? 4.292 -3.560 1.420 1.00 95.31 91 ARG A CA 1
ATOM 719 C C . ARG A 1 91 ? 5.792 -3.881 1.314 1.00 95.31 91 ARG A C 1
ATOM 721 O O . ARG A 1 91 ? 6.385 -3.575 0.285 1.00 95.31 91 ARG A O 1
ATOM 728 N N . GLN A 1 92 ? 6.407 -4.484 2.336 1.00 94.06 92 GLN A N 1
ATOM 729 C CA . GLN A 1 92 ? 7.846 -4.802 2.340 1.00 94.06 92 GLN A CA 1
ATOM 730 C C . GLN A 1 92 ? 8.240 -5.871 1.308 1.00 94.06 92 GLN A C 1
ATOM 732 O O . GLN A 1 92 ? 9.416 -6.016 1.002 1.00 94.06 92 GLN A O 1
ATOM 737 N N . MET A 1 93 ? 7.267 -6.597 0.752 1.00 94.50 93 MET A N 1
ATOM 738 C CA . MET A 1 93 ? 7.485 -7.616 -0.278 1.00 94.50 93 MET A CA 1
ATOM 739 C C . MET A 1 93 ? 7.512 -7.042 -1.705 1.00 94.50 93 MET A C 1
ATOM 741 O O . MET A 1 93 ? 7.779 -7.776 -2.653 1.00 94.50 93 MET A O 1
ATOM 745 N N . SER A 1 94 ? 7.204 -5.753 -1.886 1.00 94.50 94 SER A N 1
ATOM 746 C CA . SER A 1 94 ? 7.169 -5.108 -3.204 1.00 94.50 94 SER A CA 1
ATOM 747 C C . SER A 1 94 ? 8.559 -4.996 -3.821 1.00 94.50 94 SER A C 1
ATOM 749 O O . SER A 1 94 ? 9.344 -4.151 -3.395 1.00 94.50 94 SER A O 1
ATOM 751 N N . GLY A 1 95 ? 8.794 -5.695 -4.933 1.00 92.19 95 GLY A N 1
ATOM 752 C CA . GLY A 1 95 ? 9.975 -5.485 -5.775 1.00 92.19 95 GLY A CA 1
ATOM 753 C C . GLY A 1 95 ? 9.811 -4.359 -6.810 1.00 92.19 95 GLY A C 1
ATOM 754 O O . GLY A 1 95 ? 10.599 -4.233 -7.756 1.00 92.19 95 GLY A O 1
ATOM 755 N N . CYS A 1 96 ? 8.774 -3.521 -6.684 1.00 91.75 96 CYS A N 1
ATOM 756 C CA . CYS A 1 96 ? 8.651 -2.288 -7.456 1.00 91.75 96 CYS A CA 1
ATOM 757 C C . CYS A 1 96 ? 9.523 -1.173 -6.863 1.00 91.75 96 CYS A C 1
ATOM 759 O O . CYS A 1 96 ? 9.291 -0.694 -5.755 1.00 91.75 96 CYS A O 1
ATOM 761 N N . ILE A 1 97 ? 10.460 -0.662 -7.662 1.00 89.44 97 ILE A N 1
ATOM 762 C CA . ILE A 1 97 ? 11.376 0.412 -7.247 1.00 89.44 97 ILE A CA 1
ATOM 763 C C . ILE A 1 97 ? 10.752 1.817 -7.263 1.00 89.44 97 ILE A C 1
ATOM 765 O O . ILE A 1 97 ? 11.374 2.775 -6.816 1.00 89.44 97 ILE A O 1
ATOM 769 N N . SER A 1 98 ? 9.541 1.978 -7.814 1.00 85.75 98 SER A N 1
ATOM 770 C CA . SER A 1 98 ? 8.892 3.296 -7.880 1.00 85.75 98 SER A CA 1
ATOM 771 C C . SER A 1 98 ? 8.201 3.661 -6.572 1.00 85.75 98 SER A C 1
ATOM 773 O O . SER A 1 98 ? 8.218 4.824 -6.178 1.00 85.75 98 SER A O 1
ATOM 775 N N . ARG A 1 99 ? 7.503 2.704 -5.964 1.00 84.81 99 ARG A N 1
ATOM 776 C CA . ARG A 1 99 ? 6.734 2.887 -4.735 1.00 84.81 99 ARG A CA 1
ATOM 777 C C . ARG A 1 99 ? 6.422 1.513 -4.182 1.00 84.81 99 ARG A C 1
ATOM 779 O O . ARG A 1 99 ? 6.065 0.640 -4.966 1.00 84.81 99 ARG A O 1
ATOM 786 N N . GLN A 1 100 ? 6.505 1.345 -2.872 1.00 91.56 100 GLN A N 1
ATOM 787 C CA . GLN A 1 100 ? 6.029 0.130 -2.228 1.00 91.56 100 GLN A CA 1
ATOM 788 C C . GLN A 1 100 ? 4.637 0.389 -1.653 1.00 91.56 100 GLN A C 1
ATOM 790 O O . GLN A 1 100 ? 4.436 1.344 -0.900 1.00 91.56 100 GLN A O 1
ATOM 795 N N . VAL A 1 101 ? 3.683 -0.462 -2.004 1.00 94.56 101 VAL A N 1
ATOM 796 C CA . VAL A 1 101 ? 2.292 -0.416 -1.556 1.00 94.56 101 VAL A CA 1
ATOM 797 C C . VAL A 1 101 ? 1.898 -1.810 -1.089 1.00 94.56 101 VAL A C 1
ATOM 799 O O . VAL A 1 101 ? 2.283 -2.809 -1.695 1.00 94.56 101 VAL A O 1
ATOM 802 N N . GLY A 1 102 ? 1.128 -1.878 -0.010 1.00 97.38 102 GLY A N 1
ATOM 803 C CA . GLY A 1 102 ? 0.509 -3.109 0.461 1.00 97.38 102 GLY A CA 1
ATOM 804 C C . GLY A 1 102 ? -0.985 -2.917 0.674 1.00 97.38 102 GLY A C 1
ATOM 805 O O . GLY A 1 102 ? -1.443 -1.802 0.932 1.00 97.38 102 GLY A O 1
ATOM 806 N N . ALA A 1 103 ? -1.742 -4.000 0.547 1.00 98.44 103 ALA A N 1
ATOM 807 C CA . ALA A 1 103 ? -3.186 -4.009 0.687 1.00 98.44 103 ALA A CA 1
ATOM 808 C C . ALA A 1 103 ? -3.690 -5.318 1.302 1.00 98.44 103 ALA A C 1
ATOM 810 O O . ALA A 1 103 ? -3.069 -6.373 1.165 1.00 98.44 103 ALA A O 1
ATOM 811 N N . VAL A 1 104 ? -4.834 -5.247 1.974 1.00 98.50 104 VAL A N 1
ATOM 812 C CA . VAL A 1 104 ? -5.507 -6.377 2.621 1.00 98.50 104 VAL A CA 1
ATOM 813 C C . VAL A 1 104 ? -7.006 -6.230 2.417 1.00 98.50 104 VAL A C 1
ATOM 815 O O . VAL A 1 104 ? -7.549 -5.140 2.576 1.00 98.50 104 VAL A O 1
ATOM 818 N N . VAL A 1 105 ? -7.689 -7.326 2.105 1.00 98.38 105 VAL A N 1
ATOM 819 C CA . VAL A 1 105 ? -9.154 -7.378 2.088 1.00 98.38 105 VAL A CA 1
ATOM 820 C C . VAL A 1 105 ? -9.629 -8.206 3.269 1.00 98.38 105 VAL A C 1
ATOM 822 O O . VAL A 1 105 ? -9.124 -9.304 3.518 1.00 98.38 105 VAL A O 1
ATOM 825 N N . VAL A 1 106 ? -10.616 -7.680 3.982 1.00 97.38 106 VAL A N 1
ATOM 826 C CA . VAL A 1 106 ? -11.189 -8.287 5.182 1.00 97.38 106 VAL A CA 1
ATOM 827 C C . VAL A 1 106 ? -12.699 -8.389 5.012 1.00 97.38 106 VAL A C 1
ATOM 829 O O . VAL A 1 106 ? -13.326 -7.438 4.552 1.00 97.38 106 VAL A O 1
ATOM 832 N N . ASN A 1 107 ? -13.292 -9.527 5.361 1.00 94.50 107 ASN A N 1
ATOM 833 C CA . ASN A 1 107 ? -14.742 -9.697 5.302 1.00 94.50 107 ASN A CA 1
ATOM 834 C C . ASN A 1 107 ? -15.458 -8.945 6.446 1.00 94.50 107 ASN A C 1
ATOM 836 O O . ASN A 1 107 ? -14.823 -8.365 7.328 1.00 94.50 107 ASN A O 1
ATOM 840 N N . SER A 1 108 ? -16.792 -8.979 6.455 1.00 90.25 108 SER A N 1
ATOM 841 C CA . SER A 1 108 ? -17.615 -8.324 7.484 1.00 90.25 108 SER A CA 1
ATOM 842 C C . SER A 1 108 ? -17.368 -8.826 8.911 1.00 90.25 108 SER A C 1
ATOM 844 O O . SER A 1 108 ? -17.595 -8.081 9.860 1.00 90.25 108 SER A O 1
ATOM 846 N N . ASP A 1 109 ? -16.883 -10.058 9.069 1.00 91.38 109 ASP A N 1
ATOM 847 C CA . ASP A 1 109 ? -16.603 -10.674 10.373 1.00 91.38 109 ASP A CA 1
ATOM 848 C C . ASP A 1 109 ? -15.173 -10.390 10.863 1.00 91.38 109 ASP A C 1
ATOM 850 O O . ASP A 1 109 ? -14.781 -10.799 11.956 1.00 91.38 109 ASP A O 1
ATOM 854 N N . GLY A 1 110 ? -14.362 -9.692 10.062 1.00 91.81 110 GLY A N 1
ATOM 855 C CA . GLY A 1 110 ? -12.981 -9.379 10.404 1.00 91.81 110 GLY A CA 1
ATOM 856 C C . GLY A 1 110 ? -11.959 -10.442 9.985 1.00 91.81 110 GLY A C 1
ATOM 857 O O . GLY A 1 110 ? -10.805 -10.338 10.410 1.00 91.81 110 GLY A O 1
ATOM 858 N N . TYR A 1 111 ? -12.321 -11.434 9.166 1.00 94.50 111 TYR A N 1
ATOM 859 C CA . TYR A 1 111 ? -11.387 -12.418 8.606 1.00 94.50 111 TYR A CA 1
ATOM 860 C C . TYR A 1 111 ? -10.690 -11.891 7.355 1.00 94.50 111 TYR A C 1
ATOM 862 O O . TYR A 1 111 ? -11.305 -11.265 6.494 1.00 94.50 111 TYR A O 1
ATOM 870 N N . ILE A 1 112 ? -9.396 -12.181 7.235 1.00 96.25 112 ILE A N 1
ATOM 871 C CA . ILE A 1 112 ? -8.594 -11.793 6.073 1.00 96.25 112 ILE A CA 1
ATOM 872 C C . ILE A 1 112 ? -8.922 -12.725 4.910 1.00 96.25 112 ILE A C 1
ATOM 874 O O . ILE A 1 112 ? -8.773 -13.938 5.027 1.00 96.25 112 ILE A O 1
ATOM 878 N N . LEU A 1 113 ? -9.326 -12.143 3.784 1.00 96.38 113 LEU A N 1
ATOM 879 C CA . LEU A 1 113 ? -9.621 -12.871 2.551 1.00 96.38 113 LEU A CA 1
ATOM 880 C C . LEU A 1 113 ? -8.426 -12.886 1.595 1.00 96.38 113 LEU A C 1
ATOM 882 O O . LEU A 1 113 ? -8.217 -13.865 0.880 1.00 96.38 113 LEU A O 1
ATOM 886 N N . GLY A 1 114 ? -7.618 -11.826 1.592 1.00 96.88 114 GLY A N 1
ATOM 887 C CA . GLY A 1 114 ? -6.460 -11.726 0.712 1.00 96.88 114 GLY A CA 1
ATOM 888 C C . GLY A 1 114 ? -5.511 -10.609 1.112 1.00 96.88 114 GLY A C 1
ATOM 889 O O . GLY A 1 114 ? -5.912 -9.609 1.710 1.00 96.88 114 GLY A O 1
ATOM 890 N N . VAL A 1 115 ? -4.240 -10.796 0.765 1.00 97.94 115 VAL A N 1
ATOM 891 C CA . VAL A 1 115 ? -3.147 -9.860 1.042 1.00 97.94 115 VAL A CA 1
ATOM 892 C C . VAL A 1 115 ? -2.390 -9.617 -0.257 1.00 97.94 115 VAL A C 1
ATOM 894 O O . VAL A 1 115 ? -2.097 -10.551 -0.995 1.00 97.94 115 VAL A O 1
ATOM 897 N N . GLY A 1 116 ? -2.066 -8.366 -0.554 1.00 97.12 116 GLY A N 1
ATOM 898 C CA . GLY A 1 116 ? -1.397 -7.990 -1.790 1.00 97.12 116 GLY A CA 1
ATOM 899 C C . GLY A 1 116 ? -0.327 -6.938 -1.572 1.00 97.12 116 GLY A C 1
ATOM 900 O O . GLY A 1 116 ? -0.391 -6.126 -0.653 1.00 97.12 116 GLY A O 1
ATOM 901 N N . TRP A 1 117 ? 0.657 -6.950 -2.455 1.00 97.19 117 TRP A N 1
ATOM 902 C CA . TRP A 1 117 ? 1.652 -5.901 -2.626 1.00 97.19 117 TRP A CA 1
ATOM 903 C C . TRP A 1 117 ? 1.869 -5.701 -4.116 1.00 97.19 117 TRP A C 1
ATOM 905 O O . TRP A 1 117 ? 1.474 -6.545 -4.927 1.00 97.19 117 TRP A O 1
ATOM 915 N N . ASN A 1 118 ? 2.430 -4.562 -4.495 1.00 94.62 118 ASN A N 1
ATOM 916 C CA . ASN A 1 118 ? 2.649 -4.281 -5.900 1.00 94.62 118 ASN A CA 1
ATOM 917 C C . ASN A 1 118 ? 3.908 -4.988 -6.415 1.00 94.62 118 ASN A C 1
ATOM 919 O O . ASN A 1 118 ? 5.015 -4.753 -5.936 1.00 94.62 118 ASN A O 1
ATOM 923 N N . ASP A 1 119 ? 3.723 -5.852 -7.407 1.00 94.69 119 ASP A N 1
ATOM 924 C CA . ASP A 1 119 ? 4.776 -6.690 -7.982 1.00 94.69 119 ASP A CA 1
ATOM 925 C C . ASP A 1 119 ? 4.360 -7.156 -9.386 1.00 94.69 119 ASP A C 1
ATOM 927 O O . ASP A 1 119 ? 3.160 -7.131 -9.697 1.00 94.69 119 ASP A O 1
ATOM 931 N N . PRO A 1 120 ? 5.289 -7.549 -10.278 1.00 93.38 120 PRO A N 1
ATOM 932 C CA . PRO A 1 120 ? 4.918 -8.125 -11.563 1.00 93.38 120 PRO A CA 1
ATOM 933 C C . PRO A 1 120 ? 4.030 -9.367 -11.428 1.00 93.38 120 PRO A C 1
ATOM 935 O O . PRO A 1 120 ? 4.007 -10.014 -10.378 1.00 93.38 120 PRO A O 1
ATOM 938 N N . PRO A 1 121 ? 3.309 -9.741 -12.499 1.00 92.50 121 PRO A N 1
ATOM 939 C CA . PRO A 1 121 ? 2.567 -10.990 -12.536 1.00 92.50 121 PRO A CA 1
ATOM 940 C C . PRO A 1 121 ? 3.417 -12.183 -12.088 1.00 92.50 121 PRO A C 1
ATOM 942 O O . PRO A 1 121 ? 4.605 -12.277 -12.408 1.00 92.50 121 PRO A O 1
ATOM 945 N N . LYS A 1 122 ? 2.782 -13.118 -11.373 1.00 90.75 122 LYS A N 1
ATOM 946 C CA . LYS A 1 122 ? 3.441 -14.307 -10.822 1.00 90.75 122 LYS A CA 1
ATOM 947 C C . LYS A 1 122 ? 4.283 -15.021 -11.885 1.00 90.75 122 LYS A C 1
ATOM 949 O O . LYS A 1 122 ? 3.785 -15.349 -12.959 1.00 90.75 122 LYS A O 1
ATOM 954 N N . GLY A 1 123 ? 5.541 -15.295 -11.545 1.00 91.12 123 GLY A N 1
ATOM 955 C CA . GLY A 1 123 ? 6.514 -15.941 -12.431 1.00 91.12 123 GLY A CA 1
ATOM 956 C C . GLY A 1 123 ? 7.408 -14.970 -13.207 1.00 91.12 123 GLY A C 1
ATOM 957 O O . GLY A 1 123 ? 8.362 -15.419 -13.829 1.00 91.12 123 GLY A O 1
ATOM 958 N N . GLN A 1 124 ? 7.149 -13.661 -13.153 1.00 94.00 124 GLN A N 1
ATOM 959 C CA . GLN A 1 124 ? 8.032 -12.647 -13.731 1.00 94.00 124 GLN A CA 1
ATOM 960 C C . GLN A 1 124 ? 9.003 -12.082 -12.691 1.00 94.00 124 GLN A C 1
ATOM 962 O O . GLN A 1 124 ? 8.713 -12.072 -11.496 1.00 94.00 124 GLN A O 1
ATOM 967 N N . ILE A 1 125 ? 10.145 -11.569 -13.157 1.00 93.88 125 ILE A N 1
ATOM 968 C CA . ILE A 1 125 ? 11.148 -10.947 -12.289 1.00 93.88 125 ILE A CA 1
ATOM 969 C C . ILE A 1 125 ? 10.726 -9.508 -11.915 1.00 93.88 125 ILE A C 1
ATOM 971 O O . ILE A 1 125 ? 10.387 -8.721 -12.808 1.00 93.88 125 ILE A O 1
ATOM 975 N N . PRO A 1 126 ? 10.759 -9.141 -10.621 1.00 93.81 126 PRO A N 1
ATOM 976 C CA . PRO A 1 126 ? 10.569 -7.778 -10.128 1.00 93.81 126 PRO A CA 1
ATOM 977 C C . PRO A 1 126 ? 11.530 -6.743 -10.709 1.00 93.81 126 PRO A C 1
ATOM 979 O O . PRO A 1 126 ? 12.669 -7.050 -11.054 1.00 93.81 126 PRO A O 1
ATOM 982 N N . CYS A 1 127 ? 11.093 -5.483 -10.761 1.00 91.81 127 CYS A N 1
ATOM 983 C CA . CYS A 1 127 ? 11.915 -4.376 -11.258 1.00 91.81 127 CYS A CA 1
ATOM 984 C C . CYS A 1 127 ? 13.215 -4.211 -10.461 1.00 91.81 127 CYS A C 1
ATOM 986 O O . CYS A 1 127 ? 14.240 -3.902 -11.053 1.00 91.81 127 CYS A O 1
ATOM 988 N N . GLU A 1 128 ? 13.184 -4.445 -9.147 1.00 93.38 128 GLU A N 1
ATOM 989 C CA . GLU A 1 128 ? 14.352 -4.363 -8.260 1.00 93.38 128 GLU A CA 1
ATOM 990 C C . GLU A 1 128 ? 15.486 -5.325 -8.643 1.00 93.38 128 GLU A C 1
ATOM 992 O O . GLU A 1 128 ? 16.645 -5.047 -8.359 1.00 93.38 128 GLU A O 1
ATOM 997 N N . MET A 1 129 ? 15.182 -6.421 -9.339 1.00 93.75 129 MET A N 1
ATOM 998 C CA . MET A 1 129 ? 16.169 -7.428 -9.741 1.00 93.75 129 MET A CA 1
ATOM 999 C C . MET A 1 129 ? 16.560 -7.337 -11.224 1.00 93.75 129 MET A C 1
ATOM 1001 O O . MET A 1 129 ? 17.125 -8.282 -11.762 1.00 93.75 129 MET A O 1
ATOM 1005 N N . ARG A 1 130 ? 16.241 -6.230 -11.910 1.00 94.12 130 ARG A N 1
ATOM 1006 C CA . ARG A 1 130 ? 16.442 -6.076 -13.363 1.00 94.12 130 ARG A CA 1
ATOM 1007 C C . ARG A 1 130 ? 17.263 -4.840 -13.661 1.00 94.12 130 ARG A C 1
ATOM 1009 O O . ARG A 1 130 ? 16.806 -3.726 -13.414 1.00 94.12 130 ARG A O 1
ATOM 1016 N N . THR A 1 131 ? 18.444 -5.024 -14.237 1.00 96.50 131 THR A N 1
ATOM 1017 C CA . THR A 1 131 ? 19.380 -3.924 -14.492 1.00 96.50 131 THR A CA 1
ATOM 1018 C C . THR A 1 131 ? 19.418 -3.537 -15.966 1.00 96.50 131 THR A C 1
ATOM 1020 O O . THR A 1 131 ? 19.126 -4.344 -16.853 1.00 96.50 131 THR A O 1
ATOM 1023 N N . GLY A 1 132 ? 19.784 -2.282 -16.238 1.00 95.81 132 GLY A N 1
ATOM 1024 C CA . GLY A 1 132 ? 19.946 -1.809 -17.615 1.00 95.81 132 GLY A CA 1
ATOM 1025 C C . GLY A 1 132 ? 21.084 -2.535 -18.334 1.00 95.81 132 GLY A C 1
ATOM 1026 O O . GLY A 1 132 ? 20.981 -2.827 -19.521 1.00 95.81 132 GLY A O 1
ATOM 1027 N N . LYS A 1 133 ? 22.142 -2.896 -17.603 1.00 96.88 133 LYS A N 1
ATOM 1028 C CA . LYS A 1 133 ? 23.259 -3.674 -18.139 1.00 96.88 133 LYS A CA 1
ATOM 1029 C C . LYS A 1 133 ? 22.848 -5.079 -18.570 1.00 96.88 133 LYS A C 1
ATOM 1031 O O . LYS A 1 133 ? 23.189 -5.481 -19.674 1.00 96.88 133 LYS A O 1
ATOM 1036 N N . GLU A 1 134 ? 22.086 -5.810 -17.748 1.00 97.00 134 GLU A N 1
ATOM 1037 C CA . GLU A 1 134 ? 21.632 -7.161 -18.118 1.00 97.00 134 GLU A CA 1
ATOM 1038 C C . GLU A 1 134 ? 20.791 -7.127 -19.401 1.00 97.00 134 GLU A C 1
ATOM 1040 O O . GLU A 1 134 ? 20.991 -7.956 -20.289 1.00 97.00 134 GLU A O 1
ATOM 1045 N N . LEU A 1 135 ? 19.913 -6.127 -19.529 1.00 97.00 135 LEU A N 1
ATOM 1046 C CA . LEU A 1 135 ? 19.098 -5.917 -20.724 1.00 97.00 135 LEU A CA 1
ATOM 1047 C C . LEU A 1 135 ? 19.939 -5.629 -21.980 1.00 97.00 135 LEU A C 1
ATOM 1049 O O . LEU A 1 135 ? 19.600 -6.097 -23.063 1.00 97.00 135 LEU A O 1
ATOM 1053 N N . VAL A 1 136 ? 21.022 -4.863 -21.853 1.00 97.25 136 VAL A N 1
ATOM 1054 C CA . VAL A 1 136 ? 21.861 -4.464 -22.992 1.00 97.25 136 VAL A CA 1
ATOM 1055 C C . VAL A 1 136 ? 22.854 -5.558 -23.394 1.00 97.25 136 VAL A C 1
ATOM 1057 O O . VAL A 1 136 ? 23.031 -5.799 -24.588 1.00 97.25 136 VAL A O 1
ATOM 1060 N N . ASP A 1 137 ? 23.486 -6.215 -22.422 1.00 97.12 137 ASP A N 1
ATOM 1061 C CA . ASP A 1 137 ? 24.603 -7.136 -22.662 1.00 97.12 137 ASP A CA 1
ATOM 1062 C C . ASP A 1 137 ? 24.139 -8.578 -22.897 1.00 97.12 137 ASP A C 1
ATOM 1064 O O . ASP A 1 137 ? 24.735 -9.311 -23.686 1.00 97.12 137 ASP A O 1
ATOM 1068 N N . SER A 1 138 ? 23.098 -9.019 -22.184 1.00 95.19 138 SER A N 1
ATOM 1069 C CA . SER A 1 138 ? 22.661 -10.422 -22.199 1.00 95.19 138 SER A CA 1
ATOM 1070 C C . SER A 1 138 ? 21.162 -10.589 -21.895 1.00 95.19 138 SER A C 1
ATOM 1072 O O . SER A 1 138 ? 20.791 -11.274 -20.937 1.00 95.19 138 SER A O 1
ATOM 1074 N N . PRO A 1 139 ? 20.267 -9.991 -22.705 1.00 94.31 139 PRO A N 1
ATOM 1075 C CA . PRO A 1 139 ? 18.838 -10.009 -22.425 1.00 94.31 139 PRO A CA 1
ATOM 1076 C C . PRO A 1 139 ? 18.249 -11.422 -22.487 1.00 94.31 139 PRO A C 1
ATOM 1078 O O . PRO A 1 139 ? 18.174 -12.043 -23.550 1.00 94.31 139 PRO A O 1
ATOM 1081 N N . LYS A 1 140 ? 17.750 -11.913 -21.351 1.00 95.19 140 LYS A N 1
ATOM 1082 C CA . LYS A 1 140 ? 17.069 -13.213 -21.258 1.00 95.19 140 LYS A CA 1
ATOM 1083 C C . LYS A 1 140 ? 15.562 -13.076 -21.521 1.00 95.19 140 LYS A C 1
ATOM 1085 O O . LYS A 1 140 ? 14.933 -12.220 -20.893 1.00 95.19 140 LYS A O 1
ATOM 1090 N N . PRO A 1 141 ? 14.952 -13.931 -22.367 1.00 93.38 141 PRO A N 1
ATOM 1091 C CA . PRO A 1 141 ? 13.508 -13.907 -22.634 1.00 93.38 141 PRO A CA 1
ATOM 1092 C C . PRO A 1 141 ? 12.626 -14.074 -21.389 1.00 93.38 141 PRO A C 1
ATOM 1094 O O . PRO A 1 141 ? 11.565 -13.462 -21.313 1.00 93.38 141 PRO A O 1
ATOM 1097 N N . ASP A 1 142 ? 13.090 -14.834 -20.394 1.00 91.56 142 ASP A N 1
ATOM 1098 C CA . ASP A 1 142 ? 12.346 -15.067 -19.145 1.00 91.56 142 ASP A CA 1
ATOM 1099 C C . ASP A 1 142 ? 12.373 -13.853 -18.192 1.00 91.56 142 ASP A C 1
ATOM 1101 O O . ASP A 1 142 ? 11.602 -13.779 -17.237 1.00 91.56 142 ASP A O 1
ATOM 1105 N N . VAL A 1 143 ? 13.251 -12.875 -18.452 1.00 93.62 143 VAL A N 1
ATOM 1106 C CA . VAL A 1 143 ? 13.446 -11.673 -17.619 1.00 93.62 143 VAL A CA 1
ATOM 1107 C C . VAL A 1 143 ? 12.934 -10.414 -18.324 1.00 93.62 143 VAL A C 1
ATOM 1109 O O . VAL A 1 143 ? 12.336 -9.533 -17.695 1.00 93.62 143 VAL A O 1
ATOM 1112 N N . PHE A 1 144 ? 13.142 -10.310 -19.638 1.00 95.25 144 PHE A N 1
ATOM 1113 C CA . PHE A 1 144 ? 12.806 -9.138 -20.446 1.00 95.25 144 PHE A CA 1
ATOM 1114 C C . PHE A 1 144 ? 11.823 -9.495 -21.557 1.00 95.25 144 PHE A C 1
ATOM 1116 O O . PHE A 1 144 ? 12.032 -10.428 -22.337 1.00 95.25 144 PHE A O 1
ATOM 1123 N N . SER A 1 145 ? 10.745 -8.712 -21.635 1.00 93.62 145 SER A N 1
ATOM 1124 C CA . SER A 1 145 ? 9.719 -8.877 -22.665 1.00 93.62 145 SER A CA 1
ATOM 1125 C C . SER A 1 145 ? 10.296 -8.684 -24.069 1.00 93.62 145 SER A C 1
ATOM 1127 O O . SER A 1 145 ? 11.356 -8.088 -24.243 1.00 93.62 145 SER A O 1
ATOM 1129 N N . GLU A 1 146 ? 9.590 -9.168 -25.090 1.00 95.25 146 GLU A N 1
ATOM 1130 C CA . GLU A 1 146 ? 9.972 -8.934 -26.491 1.00 95.25 146 GLU A CA 1
ATOM 1131 C C . GLU A 1 146 ? 10.121 -7.444 -26.813 1.00 95.25 146 GLU A C 1
ATOM 1133 O O . GLU A 1 146 ? 11.077 -7.061 -27.480 1.00 95.25 146 GLU A O 1
ATOM 1138 N N . TYR A 1 147 ? 9.235 -6.603 -26.272 1.00 93.25 147 TYR A N 1
ATOM 1139 C CA . TYR A 1 147 ? 9.321 -5.154 -26.434 1.00 93.25 147 TYR A CA 1
ATOM 1140 C C . TYR A 1 147 ? 10.587 -4.572 -25.794 1.00 93.25 147 TYR A C 1
ATOM 1142 O O . TYR A 1 147 ? 11.298 -3.798 -26.427 1.00 93.25 147 TYR A O 1
ATOM 1150 N N . GLU A 1 148 ? 10.919 -4.970 -24.562 1.00 94.25 148 GLU A N 1
ATOM 1151 C CA . GLU A 1 148 ? 12.137 -4.492 -23.892 1.00 94.25 148 GLU A CA 1
ATOM 1152 C C . GLU A 1 148 ? 13.406 -4.921 -24.636 1.00 94.25 148 GLU A C 1
ATOM 1154 O O . GLU A 1 148 ? 14.387 -4.189 -24.633 1.00 94.25 148 GLU A O 1
ATOM 1159 N N . ARG A 1 149 ? 13.375 -6.079 -25.305 1.00 96.00 149 ARG A N 1
ATOM 1160 C CA . ARG A 1 149 ? 14.479 -6.600 -26.124 1.00 96.00 149 ARG A CA 1
ATOM 1161 C C . ARG A 1 149 ? 14.532 -6.011 -27.539 1.00 96.00 149 ARG A C 1
ATOM 1163 O O . ARG A 1 149 ? 15.402 -6.404 -28.313 1.00 96.00 149 ARG A O 1
ATOM 1170 N N . SER A 1 150 ? 13.616 -5.110 -27.893 1.00 96.44 150 SER A N 1
ATOM 1171 C CA . SER A 1 1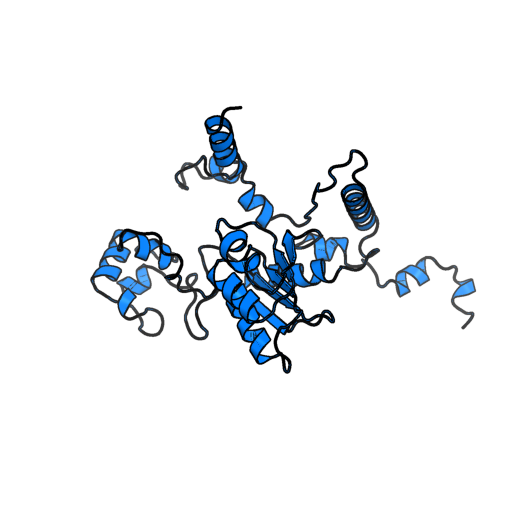50 ? 13.636 -4.421 -29.185 1.00 96.44 150 SER A CA 1
ATOM 1172 C C . SER A 1 150 ? 14.837 -3.483 -29.301 1.00 96.44 150 SER A C 1
ATOM 1174 O O . SER A 1 150 ? 15.345 -2.967 -28.306 1.00 96.44 150 SER A O 1
ATOM 1176 N N . GLU A 1 151 ? 15.279 -3.235 -30.534 1.00 96.19 151 GLU A N 1
ATOM 1177 C CA . GLU A 1 151 ? 16.416 -2.354 -30.804 1.00 96.19 151 GLU A CA 1
ATOM 1178 C C . GLU A 1 151 ? 16.186 -0.932 -30.269 1.00 96.19 151 GLU A C 1
ATOM 1180 O O . GLU A 1 151 ? 17.074 -0.365 -29.637 1.00 96.19 151 GLU A O 1
ATOM 1185 N N . GLU A 1 152 ? 14.977 -0.389 -30.442 1.00 95.12 152 GLU A N 1
ATOM 1186 C CA . GLU A 1 152 ? 14.593 0.934 -29.938 1.00 95.12 152 GLU A CA 1
ATOM 1187 C C . GLU A 1 152 ? 14.758 1.033 -28.415 1.00 95.12 152 GLU A C 1
ATOM 1189 O O . GLU A 1 152 ? 15.447 1.927 -27.917 1.00 95.12 152 GLU A O 1
ATOM 1194 N N . PHE A 1 153 ? 14.178 0.088 -27.666 1.00 95.12 153 PHE A N 1
ATOM 1195 C CA . PHE A 1 153 ? 14.217 0.130 -26.206 1.00 95.12 153 PHE A CA 1
ATOM 1196 C C . PHE A 1 153 ? 15.624 -0.152 -25.668 1.00 95.12 153 PHE A C 1
ATOM 1198 O O . PHE A 1 153 ? 16.095 0.553 -24.778 1.00 95.12 153 PHE A O 1
ATOM 1205 N N . VAL A 1 154 ? 16.338 -1.135 -26.227 1.00 96.69 154 VAL A N 1
ATOM 1206 C CA . VAL A 1 154 ? 17.720 -1.445 -25.827 1.00 96.69 154 VAL A CA 1
ATOM 1207 C C . VAL A 1 154 ? 18.647 -0.255 -26.081 1.00 96.69 154 VAL A C 1
ATOM 1209 O O . VAL A 1 154 ? 19.477 0.052 -25.225 1.00 96.69 154 VAL A O 1
ATOM 1212 N N . ASN A 1 155 ? 18.503 0.443 -27.211 1.00 96.56 155 ASN A N 1
ATOM 1213 C CA . ASN A 1 155 ? 19.289 1.644 -27.499 1.00 96.56 155 ASN A CA 1
ATOM 1214 C C . ASN A 1 155 ? 18.968 2.773 -26.508 1.00 96.56 155 ASN A C 1
ATOM 1216 O O . ASN A 1 155 ? 19.894 3.347 -25.937 1.00 96.56 155 ASN A O 1
ATOM 1220 N N . HIS A 1 156 ? 17.686 3.010 -26.203 1.00 95.50 156 HIS A N 1
ATOM 1221 C CA . HIS A 1 156 ? 17.278 3.978 -25.175 1.00 95.50 156 HIS A CA 1
ATOM 1222 C C . HIS A 1 156 ? 17.903 3.666 -23.808 1.00 95.50 156 HIS A C 1
ATOM 1224 O O . HIS A 1 156 ? 18.466 4.550 -23.159 1.00 95.50 156 HIS A O 1
ATOM 1230 N N . ILE A 1 157 ? 17.848 2.406 -23.368 1.00 96.44 157 ILE A N 1
ATOM 1231 C CA . ILE A 1 157 ? 18.429 1.972 -22.090 1.00 96.44 157 ILE A CA 1
ATOM 1232 C C . ILE A 1 157 ? 19.952 2.120 -22.101 1.00 96.44 157 ILE A C 1
ATOM 1234 O O . ILE A 1 157 ? 20.520 2.572 -21.105 1.00 96.44 157 ILE A O 1
ATOM 1238 N N . ARG A 1 158 ? 20.614 1.787 -23.218 1.00 96.75 158 ARG A N 1
ATOM 1239 C CA . ARG A 1 158 ? 22.068 1.933 -23.374 1.00 96.75 158 ARG A CA 1
ATOM 1240 C C . ARG A 1 158 ? 22.517 3.382 -23.174 1.00 96.75 158 ARG A C 1
ATOM 1242 O O . ARG A 1 158 ? 23.539 3.616 -22.538 1.00 96.75 158 ARG A O 1
ATOM 1249 N N . GLU A 1 159 ? 21.747 4.336 -23.683 1.00 95.56 159 GLU A N 1
ATOM 1250 C CA . GLU A 1 159 ? 22.061 5.765 -23.600 1.00 95.56 159 GLU A CA 1
ATOM 1251 C C . GLU A 1 159 ? 21.708 6.388 -22.241 1.00 95.56 159 GLU A C 1
ATOM 1253 O O . GLU A 1 159 ? 22.422 7.272 -21.770 1.00 95.56 159 GLU A O 1
ATOM 1258 N N . ASN A 1 160 ? 20.628 5.933 -21.593 1.00 92.94 160 ASN A N 1
ATOM 1259 C CA . ASN A 1 160 ? 20.045 6.642 -20.445 1.00 92.94 160 ASN A CA 1
ATOM 1260 C C . ASN A 1 160 ? 20.234 5.948 -19.089 1.00 92.94 160 ASN A C 1
ATOM 1262 O O . ASN A 1 160 ? 20.221 6.621 -18.056 1.00 92.94 160 ASN A O 1
ATOM 1266 N N . CYS A 1 161 ? 20.371 4.620 -19.047 1.00 90.56 161 CYS A N 1
ATOM 1267 C CA . CYS A 1 161 ? 20.414 3.872 -17.784 1.00 90.56 161 CYS A CA 1
ATOM 1268 C C . CYS A 1 161 ? 21.223 2.564 -17.853 1.00 90.56 161 CYS A C 1
ATOM 1270 O O . CYS A 1 161 ? 20.927 1.604 -17.136 1.00 90.56 161 CYS A O 1
ATOM 1272 N N . TYR A 1 162 ? 22.277 2.524 -18.671 1.00 95.50 162 TYR A N 1
ATOM 1273 C CA . TYR A 1 162 ? 23.226 1.414 -18.703 1.00 95.50 162 TYR A CA 1
ATOM 1274 C C . TYR A 1 162 ? 24.052 1.358 -17.412 1.00 95.50 162 TYR A C 1
ATOM 1276 O O . TYR A 1 162 ? 25.019 2.096 -17.223 1.00 95.50 162 TYR A O 1
ATOM 1284 N N . SER A 1 163 ? 23.637 0.496 -16.487 1.00 94.69 163 SER A N 1
ATOM 1285 C CA . SER A 1 163 ? 24.306 0.302 -15.203 1.00 94.69 163 SER A CA 1
ATOM 1286 C C . SER A 1 163 ? 23.913 -1.030 -14.568 1.00 94.69 163 SER A C 1
ATOM 1288 O O . SER A 1 163 ? 22.929 -1.654 -14.971 1.00 94.69 163 SER A O 1
ATOM 1290 N N . ASP A 1 164 ? 24.656 -1.426 -13.535 1.00 94.94 164 ASP A N 1
ATOM 1291 C CA . ASP A 1 164 ? 24.307 -2.529 -12.634 1.00 94.94 164 ASP A CA 1
ATOM 1292 C C . ASP A 1 164 ? 23.180 -2.150 -11.640 1.00 94.94 164 ASP A C 1
ATOM 1294 O O . ASP A 1 164 ? 22.882 -2.907 -10.719 1.00 94.94 164 ASP A O 1
ATOM 1298 N N . LEU A 1 165 ? 22.540 -0.982 -11.806 1.00 93.12 165 LEU A N 1
ATOM 1299 C CA . LEU A 1 165 ? 21.406 -0.550 -10.989 1.00 93.12 165 LEU A CA 1
ATOM 1300 C C . LEU A 1 165 ? 20.061 -0.906 -11.646 1.00 93.12 165 LEU A C 1
ATOM 1302 O O . LEU A 1 165 ? 19.962 -0.951 -12.880 1.00 93.12 165 LEU A O 1
ATOM 1306 N N . PRO A 1 166 ? 19.005 -1.115 -10.838 1.00 94.62 166 PRO A N 1
ATOM 1307 C CA . PRO A 1 166 ? 17.664 -1.355 -11.348 1.00 94.62 166 PRO A CA 1
ATOM 1308 C C . PRO A 1 166 ? 17.091 -0.178 -12.145 1.00 94.62 166 PRO A C 1
ATOM 1310 O O . PRO A 1 166 ? 17.338 0.982 -11.810 1.00 94.62 166 PRO A O 1
ATOM 1313 N N . PHE A 1 167 ? 16.250 -0.462 -13.146 1.00 93.00 167 PHE A N 1
ATOM 1314 C CA . PHE A 1 167 ? 15.513 0.569 -13.891 1.00 93.00 167 PHE A CA 1
ATOM 1315 C C . PHE A 1 167 ? 13.994 0.369 -13.825 1.00 93.00 167 PHE A C 1
ATOM 1317 O O . PHE A 1 167 ? 13.474 -0.737 -13.668 1.00 93.00 167 PHE A O 1
ATOM 1324 N N . CYS A 1 168 ? 13.246 1.469 -13.946 1.00 91.88 168 CYS A N 1
ATOM 1325 C CA . CYS A 1 168 ? 11.787 1.442 -13.921 1.00 91.88 168 CYS A CA 1
ATOM 1326 C C . CYS A 1 168 ? 11.248 1.476 -15.350 1.00 91.88 168 CYS A C 1
ATOM 1328 O O . CYS A 1 168 ? 11.279 2.526 -15.990 1.00 91.88 168 CYS A O 1
ATOM 1330 N N . PHE A 1 169 ? 10.686 0.357 -15.818 1.00 91.25 169 PHE A N 1
ATOM 1331 C CA . PHE A 1 169 ? 10.123 0.249 -17.169 1.00 91.25 169 PHE A CA 1
ATOM 1332 C C . PHE A 1 169 ? 9.161 1.398 -17.507 1.00 91.25 169 PHE A C 1
ATOM 1334 O O . PHE A 1 169 ? 9.329 2.052 -18.527 1.00 91.25 169 PHE A O 1
ATOM 1341 N N . ARG A 1 170 ? 8.208 1.713 -16.616 1.00 89.69 170 ARG A N 1
ATOM 1342 C CA . ARG A 1 170 ? 7.231 2.798 -16.824 1.00 89.69 170 ARG A CA 1
ATOM 1343 C C . ARG A 1 170 ? 7.901 4.152 -17.072 1.00 89.69 170 ARG A C 1
ATOM 1345 O O . ARG A 1 170 ? 7.425 4.930 -17.893 1.00 89.69 170 ARG A O 1
ATOM 1352 N N . THR A 1 171 ? 8.964 4.452 -16.327 1.00 88.81 171 THR A N 1
ATOM 1353 C CA . THR A 1 171 ? 9.683 5.727 -16.439 1.00 88.81 171 THR A CA 1
ATOM 1354 C C . THR A 1 171 ? 10.418 5.820 -17.767 1.00 88.81 171 THR A C 1
ATOM 1356 O O . THR A 1 171 ? 10.312 6.844 -18.436 1.00 88.81 171 THR A O 1
ATOM 1359 N N . GLU A 1 172 ? 11.117 4.757 -18.163 1.00 90.81 172 GLU A N 1
ATOM 1360 C CA . GLU A 1 172 ? 11.874 4.741 -19.417 1.00 90.81 172 GLU A CA 1
ATOM 1361 C C . GLU A 1 172 ? 10.952 4.691 -20.635 1.00 90.81 172 GLU A C 1
ATOM 1363 O O . GLU A 1 172 ? 11.128 5.468 -21.566 1.00 90.81 172 GLU A O 1
ATOM 1368 N N . TYR A 1 173 ? 9.883 3.897 -20.579 1.00 89.38 173 TYR A N 1
ATOM 1369 C CA . TYR A 1 173 ? 8.863 3.866 -21.623 1.00 89.38 173 TYR A CA 1
ATOM 1370 C C . TYR A 1 173 ? 8.233 5.246 -21.849 1.00 89.38 173 TYR A C 1
ATOM 1372 O O . TYR A 1 173 ? 8.147 5.707 -22.981 1.00 89.38 173 TYR A O 1
ATOM 1380 N N . ALA A 1 174 ? 7.883 5.966 -20.776 1.00 88.38 174 ALA A N 1
ATOM 1381 C CA . ALA A 1 174 ? 7.301 7.305 -20.880 1.00 88.38 174 ALA A CA 1
ATOM 1382 C C . ALA A 1 174 ? 8.221 8.338 -21.561 1.00 88.38 174 ALA A C 1
ATOM 1384 O O . ALA A 1 174 ? 7.719 9.321 -22.115 1.00 88.38 174 ALA A O 1
ATOM 1385 N N . ARG A 1 175 ? 9.548 8.140 -21.509 1.00 88.50 175 ARG A N 1
ATOM 1386 C CA . ARG A 1 175 ? 10.530 8.986 -22.210 1.00 88.50 175 ARG A CA 1
ATOM 1387 C C . ARG A 1 175 ? 10.535 8.720 -23.714 1.00 88.50 175 ARG A C 1
ATOM 1389 O O . ARG A 1 175 ? 10.703 9.666 -24.473 1.00 88.50 175 ARG A O 1
ATOM 1396 N N . ILE A 1 176 ? 10.296 7.475 -24.119 1.00 87.75 176 ILE A N 1
ATOM 1397 C CA . ILE A 1 176 ? 10.218 7.059 -25.524 1.00 87.75 176 ILE A CA 1
ATOM 1398 C C . ILE A 1 176 ? 8.874 7.488 -26.130 1.00 87.75 176 ILE A C 1
ATOM 1400 O O . ILE A 1 176 ? 8.826 8.185 -27.137 1.00 87.75 176 ILE A O 1
ATOM 1404 N N . SER A 1 177 ? 7.758 7.135 -25.487 1.00 79.62 177 SER A N 1
ATOM 1405 C CA . SER A 1 177 ? 6.412 7.264 -26.062 1.00 79.62 177 SER A CA 1
ATOM 1406 C C . SER A 1 177 ? 5.760 8.648 -25.889 1.00 79.62 177 SER A C 1
ATOM 1408 O O . SER A 1 177 ? 4.555 8.793 -26.090 1.00 79.62 177 SER A O 1
ATOM 1410 N N . THR A 1 178 ? 6.516 9.684 -25.502 1.00 65.31 178 THR A N 1
ATOM 1411 C CA . THR A 1 178 ? 6.039 11.072 -25.294 1.00 65.31 178 THR A CA 1
ATOM 1412 C C . THR A 1 178 ? 4.775 11.194 -24.423 1.00 65.31 178 THR A C 1
ATOM 1414 O O . THR A 1 178 ? 3.821 11.888 -24.767 1.00 65.31 178 THR A O 1
ATOM 1417 N N . GLY A 1 179 ? 4.739 10.531 -23.261 1.00 62.16 179 GLY A N 1
ATOM 1418 C CA . GLY A 1 179 ? 3.584 10.636 -22.363 1.00 62.16 179 GLY A CA 1
ATOM 1419 C C . GLY A 1 179 ? 3.679 9.790 -21.098 1.00 62.16 179 GLY A C 1
ATOM 1420 O O . GLY A 1 179 ? 4.236 8.696 -21.098 1.00 62.16 179 GLY A O 1
ATOM 1421 N N . LYS A 1 180 ? 3.106 10.287 -19.994 1.00 57.56 180 LYS A N 1
ATOM 1422 C CA . LYS A 1 180 ? 2.969 9.524 -18.745 1.00 57.56 180 LYS A CA 1
ATOM 1423 C C . LYS A 1 180 ? 1.669 8.729 -18.779 1.00 57.56 180 LYS A C 1
ATOM 1425 O O . LYS A 1 180 ? 0.602 9.294 -18.571 1.00 57.56 180 LYS A O 1
ATOM 1430 N N . MET A 1 181 ? 1.778 7.425 -18.977 1.00 64.75 181 MET A N 1
ATOM 1431 C CA . MET A 1 181 ? 0.647 6.501 -18.941 1.00 64.75 181 MET A CA 1
ATOM 1432 C C . MET A 1 181 ? 0.883 5.500 -17.807 1.00 64.75 181 MET A C 1
ATOM 1434 O O . MET A 1 181 ? 1.870 4.764 -17.793 1.00 64.75 181 MET A O 1
ATOM 1438 N N . THR A 1 182 ? 0.033 5.552 -16.780 1.00 59.84 182 THR A N 1
ATOM 1439 C CA . THR A 1 182 ? 0.175 4.751 -15.550 1.00 59.84 182 THR A CA 1
ATOM 1440 C C . THR A 1 182 ? -0.066 3.263 -15.783 1.00 59.84 182 THR A C 1
ATOM 1442 O O . THR A 1 182 ? 0.499 2.451 -15.060 1.00 59.84 182 THR A O 1
ATOM 1445 N N . GLU A 1 183 ? -0.834 2.914 -16.812 1.00 69.44 183 GLU A N 1
ATOM 1446 C CA . GLU A 1 183 ? -1.199 1.549 -17.209 1.00 69.44 183 GLU A CA 1
ATOM 1447 C C . GLU A 1 183 ? -0.038 0.685 -17.720 1.00 69.44 183 GLU A C 1
ATOM 1449 O O . GLU A 1 183 ? -0.124 -0.535 -17.656 1.00 69.44 183 GLU A O 1
ATOM 1454 N N . PHE A 1 184 ? 1.076 1.286 -18.151 1.00 77.81 184 PHE A N 1
ATOM 1455 C CA . PHE A 1 184 ? 2.248 0.543 -18.642 1.00 77.81 184 PHE A CA 1
ATOM 1456 C C . PHE A 1 184 ? 3.249 0.190 -17.538 1.00 77.81 184 PHE A C 1
ATOM 1458 O O . PHE A 1 184 ? 4.419 -0.082 -17.803 1.00 77.81 184 PHE A O 1
ATOM 1465 N N . THR A 1 185 ? 2.831 0.223 -16.273 1.00 84.00 185 THR A N 1
ATOM 1466 C CA . THR A 1 185 ? 3.631 -0.378 -15.206 1.00 84.00 185 THR A CA 1
ATOM 1467 C C . THR A 1 185 ? 3.721 -1.892 -15.403 1.00 84.00 185 THR A C 1
ATOM 1469 O O . THR A 1 185 ? 2.754 -2.541 -15.785 1.00 84.00 185 THR A O 1
ATOM 1472 N N . ARG A 1 186 ? 4.891 -2.472 -15.114 1.00 88.94 186 ARG A N 1
ATOM 1473 C CA . ARG A 1 186 ? 5.062 -3.932 -15.104 1.00 88.94 186 ARG A CA 1
ATOM 1474 C C . ARG A 1 186 ? 4.412 -4.572 -13.876 1.00 88.94 186 ARG A C 1
ATOM 1476 O O . ARG A 1 186 ? 3.989 -5.720 -13.936 1.00 88.94 186 ARG A O 1
ATOM 1483 N N . ALA A 1 187 ? 4.372 -3.842 -12.763 1.00 92.19 187 ALA A N 1
ATOM 1484 C CA . ALA A 1 187 ? 3.802 -4.326 -11.516 1.00 92.19 187 ALA A CA 1
ATOM 1485 C C . ALA A 1 187 ? 2.277 -4.198 -11.526 1.00 92.19 187 ALA A C 1
ATOM 1487 O O . ALA A 1 187 ? 1.760 -3.117 -11.813 1.00 92.19 187 ALA A O 1
ATOM 1488 N N . LEU A 1 188 ? 1.588 -5.268 -11.134 1.00 93.75 188 LEU A N 1
ATOM 1489 C CA . LEU A 1 188 ? 0.214 -5.185 -10.650 1.00 93.75 188 LEU A CA 1
ATOM 1490 C C . LEU A 1 188 ? 0.193 -4.336 -9.378 1.00 93.75 188 LEU A C 1
ATOM 1492 O O . LEU A 1 188 ? 1.170 -4.294 -8.627 1.00 93.75 188 LEU A O 1
ATOM 1496 N N . HIS A 1 189 ? -0.911 -3.648 -9.132 1.00 94.44 189 HIS A N 1
ATOM 1497 C CA . HIS A 1 189 ? -1.097 -2.871 -7.917 1.00 94.44 189 HIS A CA 1
ATOM 1498 C C . HIS A 1 189 ? -1.379 -3.786 -6.719 1.00 94.44 189 HIS A C 1
ATOM 1500 O O . HIS A 1 189 ? -1.876 -4.908 -6.859 1.00 94.44 189 HIS A O 1
ATOM 1506 N N . ALA A 1 190 ? -1.084 -3.294 -5.517 1.00 96.75 190 ALA A N 1
ATOM 1507 C CA . ALA A 1 190 ? -1.271 -4.063 -4.291 1.00 96.75 190 ALA A CA 1
ATOM 1508 C C . ALA A 1 190 ? -2.743 -4.439 -4.083 1.00 96.75 190 ALA A C 1
ATOM 1510 O O . ALA A 1 190 ? -3.058 -5.576 -3.737 1.00 96.75 190 ALA A O 1
ATOM 1511 N N . GLU A 1 191 ? -3.642 -3.496 -4.359 1.00 97.06 191 GLU A N 1
ATOM 1512 C CA . GLU A 1 191 ? -5.087 -3.663 -4.256 1.00 97.06 191 GLU A CA 1
ATOM 1513 C C . GLU A 1 191 ? -5.589 -4.721 -5.242 1.00 97.06 191 GLU A C 1
ATOM 1515 O O . GLU A 1 191 ? -6.429 -5.539 -4.886 1.00 97.06 191 GLU A O 1
ATOM 1520 N N . GLU A 1 192 ? -5.046 -4.757 -6.464 1.00 95.44 192 GLU A N 1
ATOM 1521 C CA . GLU A 1 192 ? -5.399 -5.775 -7.460 1.00 95.44 192 GLU A CA 1
ATOM 1522 C C . GLU A 1 192 ? -5.015 -7.170 -6.977 1.00 95.44 192 GLU A C 1
ATOM 1524 O O . GLU A 1 192 ? -5.845 -8.077 -7.001 1.00 95.44 192 GLU A O 1
ATOM 1529 N N . ASN A 1 193 ? -3.785 -7.330 -6.488 1.00 96.31 193 ASN A N 1
ATOM 1530 C CA . ASN A 1 193 ? -3.306 -8.605 -5.962 1.00 96.31 193 ASN A CA 1
ATOM 1531 C C . ASN A 1 193 ? -4.112 -9.061 -4.738 1.00 96.31 193 ASN A C 1
ATOM 1533 O O . ASN A 1 193 ? -4.490 -10.233 -4.658 1.00 96.31 193 ASN A O 1
ATOM 1537 N N . ALA A 1 194 ? -4.442 -8.144 -3.823 1.00 97.56 194 ALA A N 1
ATOM 1538 C CA . ALA A 1 194 ? -5.277 -8.448 -2.665 1.00 97.56 194 ALA A CA 1
ATOM 1539 C C . ALA A 1 194 ? -6.688 -8.884 -3.093 1.00 97.56 194 ALA A C 1
ATOM 1541 O O . ALA A 1 194 ? -7.184 -9.906 -2.620 1.00 97.56 194 ALA A O 1
ATOM 1542 N N . LEU A 1 195 ? -7.318 -8.168 -4.032 1.00 96.94 195 LEU A N 1
ATOM 1543 C CA . LEU A 1 195 ? -8.638 -8.517 -4.566 1.00 96.94 195 LEU A CA 1
ATOM 1544 C C . LEU A 1 195 ? -8.622 -9.868 -5.295 1.00 96.94 195 LEU A C 1
ATOM 1546 O O . LEU A 1 195 ? -9.520 -10.673 -5.069 1.00 96.94 195 LEU A O 1
ATOM 1550 N N . PHE A 1 196 ? -7.605 -10.161 -6.113 1.00 94.31 196 PHE A N 1
ATOM 1551 C CA . PHE A 1 196 ? -7.496 -11.448 -6.811 1.00 94.31 196 PHE A CA 1
ATOM 1552 C C . PHE A 1 196 ? -7.403 -12.632 -5.850 1.00 94.31 196 PHE A C 1
ATOM 1554 O O . PHE A 1 196 ? -8.125 -13.613 -6.027 1.00 94.31 196 PHE A O 1
ATOM 1561 N N . GLN A 1 197 ? -6.564 -12.535 -4.815 1.00 93.62 197 GLN A N 1
ATOM 1562 C CA . GLN A 1 197 ? -6.501 -13.573 -3.782 1.00 93.62 197 GLN A CA 1
ATOM 1563 C C . GLN A 1 197 ? -7.837 -13.717 -3.054 1.00 93.62 197 GLN A C 1
ATOM 1565 O O . GLN A 1 197 ? -8.309 -14.827 -2.831 1.00 93.62 197 GLN A O 1
ATOM 1570 N N . SER A 1 198 ? -8.479 -12.592 -2.747 1.00 95.06 198 SER A N 1
ATOM 1571 C CA . SER A 1 198 ? -9.745 -12.590 -2.019 1.00 95.06 198 SER A CA 1
ATOM 1572 C C . SER A 1 198 ? -10.864 -13.252 -2.808 1.00 95.06 198 SER A C 1
ATOM 1574 O O . SER A 1 198 ? -11.617 -14.031 -2.243 1.00 95.06 198 SER A O 1
ATOM 1576 N N . VAL A 1 199 ? -10.962 -12.996 -4.115 1.00 93.44 199 VAL A N 1
ATOM 1577 C CA . VAL A 1 199 ? -11.954 -13.651 -4.984 1.00 93.44 199 VAL A CA 1
ATOM 1578 C C . VAL A 1 199 ? -11.719 -15.159 -5.060 1.00 93.44 199 VAL A C 1
ATOM 1580 O O . VAL A 1 199 ? -12.680 -15.915 -5.129 1.00 93.44 199 VAL A O 1
ATOM 1583 N N . HIS A 1 200 ? -10.463 -15.605 -5.028 1.00 88.25 200 HIS A N 1
ATOM 1584 C CA . HIS A 1 200 ? -10.156 -17.033 -5.011 1.00 88.25 200 HIS A CA 1
ATOM 1585 C C . HIS A 1 200 ? -10.567 -17.708 -3.694 1.00 88.25 200 HIS A C 1
ATOM 1587 O O . HIS A 1 200 ? -11.019 -18.848 -3.707 1.00 88.25 200 HIS A O 1
ATOM 1593 N N . ASN A 1 201 ? -10.425 -16.999 -2.572 1.00 85.06 201 ASN A N 1
ATOM 1594 C CA . ASN A 1 201 ? -10.656 -17.543 -1.233 1.00 85.06 201 ASN A CA 1
ATOM 1595 C C . ASN A 1 201 ? -12.096 -17.355 -0.727 1.00 85.06 201 ASN A C 1
ATOM 1597 O O . ASN A 1 201 ? -12.519 -18.048 0.195 1.00 85.06 201 ASN A O 1
ATOM 1601 N N . ALA A 1 202 ? -12.844 -16.400 -1.278 1.00 83.62 202 ALA A N 1
ATOM 1602 C CA . ALA A 1 202 ? -14.175 -16.055 -0.799 1.00 83.62 202 ALA A CA 1
ATOM 1603 C C . ALA A 1 202 ? -15.262 -16.858 -1.524 1.00 83.62 202 ALA A C 1
ATOM 1605 O O . ALA A 1 202 ? -15.636 -16.535 -2.651 1.00 83.62 202 ALA A O 1
ATOM 1606 N N . GLU A 1 203 ? -15.850 -17.842 -0.839 1.00 76.12 203 GLU A N 1
ATOM 1607 C CA . GLU A 1 203 ? -16.957 -18.649 -1.379 1.00 76.12 203 GLU A CA 1
ATOM 1608 C C . GLU A 1 203 ? -18.182 -17.803 -1.773 1.00 76.12 203 GLU A C 1
ATOM 1610 O O . GLU A 1 203 ? -18.867 -18.108 -2.745 1.00 76.12 203 GLU A O 1
ATOM 1615 N N . SER A 1 204 ? -18.450 -16.718 -1.037 1.00 77.62 204 SER A N 1
ATOM 1616 C CA . SER A 1 204 ? -19.615 -15.836 -1.242 1.00 77.62 204 SER A CA 1
ATOM 1617 C C . SER A 1 204 ? -19.274 -14.492 -1.909 1.00 77.62 204 SER A C 1
ATOM 1619 O O . SER A 1 204 ? -20.110 -13.586 -1.949 1.00 77.62 204 SER A O 1
ATOM 1621 N N . GLY A 1 205 ? -18.056 -14.338 -2.439 1.00 84.44 205 GLY A N 1
ATOM 1622 C CA . GLY A 1 205 ? -17.565 -13.072 -2.994 1.00 84.44 205 GLY A CA 1
ATOM 1623 C C . GLY A 1 205 ? -17.186 -12.031 -1.930 1.00 84.44 205 GLY A C 1
ATOM 1624 O O . GLY A 1 205 ? -17.055 -12.347 -0.751 1.00 84.44 205 GLY A O 1
ATOM 1625 N N . LEU A 1 206 ? -16.979 -10.776 -2.352 1.00 92.38 206 LEU A N 1
ATOM 1626 C CA . LEU A 1 206 ? -16.422 -9.702 -1.504 1.00 92.38 206 LEU A CA 1
ATOM 1627 C C . LEU A 1 206 ? -17.458 -8.663 -1.053 1.00 92.38 206 LEU A C 1
ATOM 1629 O O . LEU A 1 206 ? -17.096 -7.596 -0.552 1.00 92.38 206 LEU A O 1
ATOM 1633 N N . LYS A 1 207 ? -18.752 -8.957 -1.213 1.00 92.19 207 LYS A N 1
ATOM 1634 C CA . LYS A 1 207 ? -19.819 -8.014 -0.870 1.00 92.19 207 LYS A CA 1
ATOM 1635 C C . LYS A 1 207 ? -19.785 -7.685 0.623 1.00 92.19 207 LYS A C 1
ATOM 1637 O O . LYS A 1 207 ? -19.848 -8.584 1.454 1.00 92.19 207 LYS A O 1
ATOM 1642 N N . GLY A 1 208 ? -19.709 -6.399 0.959 1.00 91.81 208 GLY A N 1
ATOM 1643 C CA . GLY A 1 208 ? -19.630 -5.947 2.353 1.00 91.81 208 GLY A CA 1
ATOM 1644 C C . GLY A 1 208 ? -18.232 -6.040 2.974 1.00 91.81 208 GLY A C 1
ATOM 1645 O O . GLY A 1 208 ? -18.086 -5.745 4.157 1.00 91.81 208 GLY A O 1
ATOM 1646 N N . SER A 1 209 ? -17.218 -6.441 2.200 1.00 96.62 209 SER A N 1
ATOM 1647 C CA . SER A 1 209 ? -15.8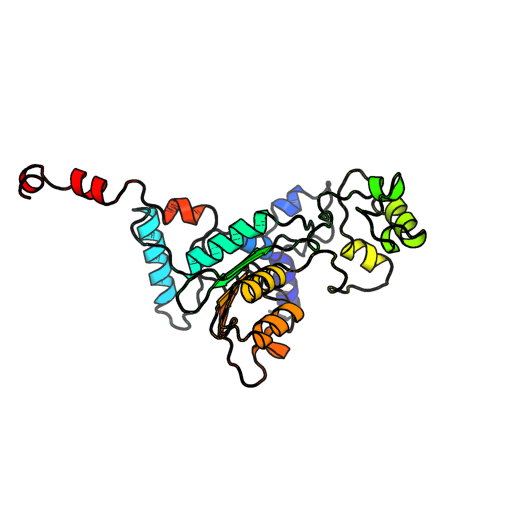28 -6.501 2.660 1.00 96.62 209 SER A CA 1
ATOM 1648 C C . SER A 1 209 ? -15.172 -5.120 2.666 1.00 96.62 209 SER A C 1
ATOM 1650 O O . SER A 1 209 ? -15.594 -4.203 1.957 1.00 96.62 209 SER A O 1
ATOM 1652 N N . VAL A 1 210 ? -14.099 -4.999 3.443 1.00 98.12 210 VAL A N 1
ATOM 1653 C CA . VAL A 1 210 ? -13.297 -3.787 3.607 1.00 98.12 210 VAL A CA 1
ATOM 1654 C C . VAL A 1 210 ? -11.939 -3.968 2.933 1.00 98.12 210 VAL A C 1
ATOM 1656 O O . VAL A 1 210 ? -11.261 -4.971 3.158 1.00 98.12 210 VAL A O 1
ATOM 1659 N N . LEU A 1 211 ? -11.526 -2.992 2.123 1.00 98.38 211 LEU A N 1
ATOM 1660 C CA . LEU A 1 211 ? -10.191 -2.923 1.525 1.00 98.38 211 LEU A CA 1
ATOM 1661 C C . LEU A 1 211 ? -9.314 -1.949 2.320 1.00 98.38 211 LEU A C 1
ATOM 1663 O O . LEU A 1 211 ? -9.572 -0.749 2.335 1.00 98.38 211 LEU A O 1
ATOM 1667 N N . TYR A 1 212 ? -8.242 -2.449 2.922 1.00 98.50 212 TYR A N 1
ATOM 1668 C CA . TYR A 1 212 ? -7.189 -1.650 3.548 1.00 98.50 212 TYR A CA 1
ATOM 1669 C C . TYR A 1 212 ? -6.015 -1.519 2.580 1.00 98.50 212 TYR A C 1
ATOM 1671 O O . TYR A 1 212 ? -5.583 -2.520 2.014 1.00 98.50 212 TYR A O 1
ATOM 1679 N N . THR A 1 213 ? -5.479 -0.316 2.379 1.00 97.50 213 THR A N 1
ATOM 1680 C CA . THR A 1 213 ? -4.336 -0.086 1.478 1.00 97.50 213 THR A CA 1
ATOM 1681 C C . THR A 1 213 ? -3.414 1.021 1.986 1.00 97.50 213 THR A C 1
ATOM 1683 O O . THR A 1 213 ? -3.858 2.037 2.509 1.00 97.50 213 THR A O 1
ATOM 1686 N N . THR A 1 214 ? -2.100 0.878 1.827 1.00 95.44 214 THR A N 1
ATOM 1687 C CA . THR A 1 214 ? -1.151 1.908 2.289 1.00 95.44 214 THR A CA 1
ATOM 1688 C C . THR A 1 214 ? -1.162 3.171 1.416 1.00 95.44 214 THR A C 1
ATOM 1690 O O . THR A 1 214 ? -0.641 4.203 1.824 1.00 95.44 214 THR A O 1
ATOM 1693 N N . ALA A 1 215 ? -1.752 3.114 0.222 1.00 92.06 215 ALA A N 1
ATOM 1694 C CA . ALA A 1 215 ? -1.981 4.265 -0.652 1.00 92.06 215 ALA A CA 1
ATOM 1695 C C . ALA A 1 215 ? -3.393 4.188 -1.241 1.00 92.06 215 ALA A C 1
ATOM 1697 O O . ALA A 1 215 ? -3.862 3.091 -1.550 1.00 92.06 215 ALA A O 1
ATOM 1698 N N . SER A 1 216 ? -4.077 5.323 -1.390 1.00 91.31 216 SER A N 1
ATOM 1699 C CA . SER A 1 216 ? -5.447 5.340 -1.905 1.00 91.31 216 SER A CA 1
ATOM 1700 C C . SER A 1 216 ? -5.524 4.709 -3.303 1.00 91.31 216 SER A C 1
ATOM 1702 O O . SER A 1 216 ? -4.597 4.866 -4.104 1.00 91.31 216 SER A O 1
ATOM 1704 N N . PRO A 1 217 ? -6.627 4.016 -3.628 1.00 91.12 217 PRO A N 1
ATOM 1705 C CA . PRO A 1 217 ? -6.710 3.238 -4.852 1.00 91.12 217 PRO A CA 1
ATOM 1706 C C . PRO A 1 217 ? -6.680 4.113 -6.104 1.00 91.12 217 PRO A C 1
ATOM 1708 O O . PRO A 1 217 ? -7.326 5.161 -6.174 1.00 91.12 217 PRO A O 1
ATOM 1711 N N . CYS A 1 218 ? -5.985 3.643 -7.142 1.00 90.19 218 CYS A N 1
ATOM 1712 C CA . CYS A 1 218 ? -6.082 4.254 -8.468 1.00 90.19 218 CYS A CA 1
ATOM 1713 C C . CYS A 1 218 ? -7.480 4.021 -9.077 1.00 90.19 218 CYS A C 1
ATOM 1715 O O . CYS A 1 218 ? -8.242 3.171 -8.616 1.00 90.19 218 CYS A O 1
ATOM 1717 N N . THR A 1 219 ? -7.815 4.710 -10.172 1.00 90.56 219 THR A N 1
ATOM 1718 C CA . THR A 1 219 ? -9.119 4.554 -10.843 1.00 90.56 219 THR A CA 1
ATOM 1719 C C . THR A 1 219 ? -9.415 3.108 -11.263 1.00 90.56 219 THR A C 1
ATOM 1721 O O . THR A 1 219 ? -10.560 2.672 -11.186 1.00 90.56 219 THR A O 1
ATOM 1724 N N . LEU A 1 220 ? -8.408 2.334 -11.686 1.00 91.19 220 LEU A N 1
ATOM 1725 C CA . LEU A 1 220 ? -8.601 0.926 -12.060 1.00 91.19 220 LEU A CA 1
ATOM 1726 C C . LEU A 1 220 ? -8.880 0.043 -10.836 1.00 91.19 220 LEU A C 1
ATOM 1728 O O . LEU A 1 220 ? -9.821 -0.749 -10.865 1.00 91.19 220 LEU A O 1
ATOM 1732 N N . CYS A 1 221 ? -8.124 0.214 -9.748 1.00 93.62 221 CYS A N 1
ATOM 1733 C CA . CYS A 1 221 ? -8.365 -0.483 -8.483 1.00 93.62 221 CYS A CA 1
ATOM 1734 C C . CYS A 1 221 ? -9.738 -0.127 -7.898 1.00 93.62 221 CYS A C 1
ATOM 1736 O O . CYS A 1 221 ? -10.472 -1.014 -7.472 1.00 93.62 221 CYS A O 1
ATOM 1738 N N . ALA A 1 222 ? -10.121 1.151 -7.946 1.00 94.31 222 ALA A N 1
ATOM 1739 C CA . ALA A 1 222 ? -11.418 1.633 -7.484 1.00 94.31 222 ALA A CA 1
ATOM 1740 C C . ALA A 1 222 ? -12.581 0.997 -8.260 1.00 94.31 222 ALA A C 1
ATOM 1742 O O . ALA A 1 222 ? -13.535 0.522 -7.648 1.00 94.31 222 ALA A O 1
ATOM 1743 N N . LYS A 1 223 ? -12.478 0.903 -9.595 1.00 93.94 223 LYS A N 1
ATOM 1744 C CA . LYS A 1 223 ? -13.475 0.208 -10.432 1.00 93.94 223 LYS A CA 1
ATOM 1745 C C . LYS A 1 223 ? -13.624 -1.258 -10.030 1.00 93.94 223 LYS A C 1
ATOM 1747 O O . LYS A 1 223 ? -14.743 -1.754 -9.939 1.00 93.94 223 LYS A O 1
ATOM 1752 N N . LYS A 1 224 ? -12.508 -1.946 -9.771 1.00 95.25 224 LYS A N 1
ATOM 1753 C CA . LYS A 1 224 ? -12.507 -3.354 -9.342 1.00 95.25 224 LYS A CA 1
ATOM 1754 C C . LYS A 1 224 ? -13.132 -3.525 -7.961 1.00 95.25 224 LYS A C 1
ATOM 1756 O O . LYS A 1 224 ? -13.987 -4.386 -7.799 1.00 95.25 224 LYS A O 1
ATOM 1761 N N . ALA A 1 225 ? -12.754 -2.687 -6.996 1.00 95.56 225 ALA A N 1
ATOM 1762 C CA . ALA A 1 225 ? -13.329 -2.700 -5.653 1.00 95.56 225 ALA A CA 1
ATOM 1763 C C . ALA A 1 225 ? -14.853 -2.486 -5.691 1.00 95.56 225 ALA A C 1
ATOM 1765 O O . ALA A 1 225 ? -15.592 -3.272 -5.101 1.00 95.56 225 ALA A O 1
ATOM 1766 N N . TYR A 1 226 ? -15.318 -1.496 -6.461 1.00 95.19 226 TYR A N 1
ATOM 1767 C CA . TYR A 1 226 ? -16.744 -1.226 -6.662 1.00 95.19 226 TYR A CA 1
ATOM 1768 C C . TYR A 1 226 ? -17.473 -2.416 -7.301 1.00 95.19 226 TYR A C 1
ATOM 1770 O O . TYR A 1 226 ? -18.493 -2.884 -6.803 1.00 95.19 226 TYR A O 1
ATOM 1778 N N . GLN A 1 227 ? -16.925 -2.963 -8.390 1.00 94.38 227 GLN A N 1
ATOM 1779 C CA . GLN A 1 227 ? -17.518 -4.105 -9.090 1.00 94.38 227 GLN A CA 1
ATOM 1780 C C . GLN A 1 227 ? -17.634 -5.351 -8.197 1.00 94.38 227 GLN A C 1
ATOM 1782 O O . GLN A 1 227 ? -18.585 -6.119 -8.337 1.00 94.38 227 GLN A O 1
ATOM 1787 N N . LEU A 1 228 ? -16.673 -5.555 -7.292 1.00 94.38 228 LEU A N 1
ATOM 1788 C CA . LEU A 1 228 ? -16.628 -6.694 -6.373 1.00 94.38 228 LEU A CA 1
ATOM 1789 C C . LEU A 1 228 ? -17.478 -6.492 -5.105 1.00 94.38 228 LEU A C 1
ATOM 1791 O O . LEU A 1 228 ? -17.627 -7.431 -4.324 1.00 94.38 228 LEU A O 1
ATOM 1795 N N . GLY A 1 229 ? -18.071 -5.308 -4.915 1.00 93.88 229 GLY A N 1
ATOM 1796 C CA . GLY A 1 229 ? -18.976 -5.014 -3.803 1.00 93.88 229 GLY A CA 1
ATOM 1797 C C . GLY A 1 229 ? -18.280 -4.670 -2.485 1.00 93.88 229 GLY A C 1
ATOM 1798 O O . GLY A 1 229 ? -18.872 -4.876 -1.422 1.00 93.88 229 GLY A O 1
ATOM 1799 N N . ILE A 1 230 ? -17.041 -4.166 -2.539 1.00 96.31 230 ILE A N 1
ATOM 1800 C CA . ILE A 1 230 ? -16.359 -3.598 -1.367 1.00 96.31 230 ILE A CA 1
ATOM 1801 C C . ILE A 1 230 ? -17.220 -2.464 -0.802 1.00 96.31 230 ILE A C 1
ATOM 1803 O O . ILE A 1 230 ? -17.597 -1.555 -1.534 1.00 96.31 230 ILE A O 1
ATOM 1807 N N . SER A 1 231 ? -17.526 -2.511 0.494 1.00 95.94 231 SER A N 1
ATOM 1808 C CA . SER A 1 231 ? -18.379 -1.516 1.164 1.00 95.94 231 SER A CA 1
ATOM 1809 C C . SER A 1 231 ? -17.587 -0.396 1.827 1.00 95.94 231 SER A C 1
ATOM 1811 O O . SER A 1 231 ? -18.139 0.669 2.096 1.00 95.94 231 SER A O 1
ATOM 1813 N N . ARG A 1 232 ? -16.300 -0.622 2.107 1.00 97.31 232 ARG A N 1
ATOM 1814 C CA . ARG A 1 232 ? -15.436 0.357 2.768 1.00 97.31 232 ARG A CA 1
ATOM 1815 C C . ARG A 1 232 ? -13.998 0.251 2.276 1.00 97.31 232 ARG A C 1
ATOM 1817 O O . ARG A 1 232 ? -13.472 -0.849 2.113 1.00 97.31 232 ARG A O 1
ATOM 1824 N N . ILE A 1 233 ? -13.348 1.388 2.061 1.00 97.38 233 ILE A N 1
ATOM 1825 C CA . ILE A 1 233 ? -11.926 1.477 1.719 1.00 97.38 233 ILE A CA 1
ATOM 1826 C C . ILE A 1 233 ? -11.233 2.348 2.761 1.00 97.38 233 ILE A C 1
ATOM 1828 O O . ILE A 1 233 ? -11.636 3.488 2.986 1.00 97.38 233 ILE A O 1
ATOM 1832 N N . VAL A 1 234 ? -10.175 1.814 3.367 1.00 97.38 234 VAL A N 1
ATOM 1833 C CA . VAL A 1 234 ? -9.356 2.501 4.366 1.00 97.38 234 VAL A CA 1
ATOM 1834 C C . VAL A 1 234 ? -7.939 2.672 3.824 1.00 97.38 234 VAL A C 1
ATOM 1836 O O . VAL A 1 234 ? -7.306 1.684 3.446 1.00 97.38 234 VAL A O 1
ATOM 1839 N N . PHE A 1 235 ? -7.418 3.901 3.780 1.00 95.44 235 PHE A N 1
ATOM 1840 C CA . PHE A 1 235 ? -6.095 4.174 3.203 1.00 95.44 235 PHE A CA 1
ATOM 1841 C C . PHE A 1 235 ? -5.219 5.110 4.035 1.00 95.44 235 PHE A C 1
ATOM 1843 O O . PHE A 1 235 ? -5.726 6.016 4.681 1.00 95.44 235 PHE A O 1
ATOM 1850 N N . ILE A 1 236 ? -3.894 4.939 4.005 1.00 93.25 236 ILE A N 1
ATOM 1851 C CA . ILE A 1 236 ? -2.970 5.853 4.710 1.00 93.25 236 ILE A CA 1
ATOM 1852 C C . ILE A 1 236 ? -2.759 7.148 3.916 1.00 93.25 236 ILE A C 1
ATOM 1854 O O . ILE A 1 236 ? -3.088 8.243 4.379 1.00 93.25 236 ILE A O 1
ATOM 1858 N N . GLU A 1 237 ? -2.196 7.021 2.716 1.00 87.75 237 GLU A N 1
ATOM 1859 C CA . GLU A 1 237 ? -1.780 8.169 1.915 1.00 87.75 237 GLU A CA 1
ATOM 1860 C C . GLU A 1 237 ? -2.775 8.445 0.790 1.00 87.75 237 GLU A C 1
ATOM 1862 O O . GLU A 1 237 ? -3.122 7.544 0.026 1.00 87.75 237 GLU A O 1
ATOM 1867 N N . GLU A 1 238 ? -3.207 9.697 0.665 1.00 83.69 238 GLU A N 1
ATOM 1868 C CA . GLU A 1 238 ? -4.032 10.131 -0.457 1.00 83.69 238 GLU A CA 1
ATOM 1869 C C . GLU A 1 238 ? -3.182 10.242 -1.727 1.00 83.69 238 GLU A C 1
ATOM 1871 O O . GLU A 1 238 ? -2.175 10.952 -1.778 1.00 83.69 238 GLU A O 1
ATOM 1876 N N . TYR A 1 239 ? -3.592 9.523 -2.765 1.00 72.00 239 TYR A N 1
ATOM 1877 C CA . TYR A 1 239 ? -2.968 9.550 -4.075 1.00 72.00 239 TYR A CA 1
ATOM 1878 C C . TYR A 1 239 ? -3.786 10.424 -5.035 1.00 72.00 239 TYR A C 1
ATOM 1880 O O . TYR A 1 239 ? -5.006 10.261 -5.113 1.00 72.00 239 TYR A O 1
ATOM 1888 N N . PRO A 1 240 ? -3.143 11.313 -5.815 1.00 67.31 240 PRO A N 1
ATOM 1889 C CA . PRO A 1 240 ? -3.844 12.172 -6.759 1.00 67.31 240 PRO A CA 1
ATOM 1890 C C . PRO A 1 240 ? -4.655 11.369 -7.778 1.00 67.31 240 PRO A C 1
ATOM 1892 O O . PRO A 1 240 ? -4.129 10.477 -8.448 1.00 67.31 240 PRO A O 1
ATOM 1895 N N . GLY A 1 241 ? -5.921 11.728 -7.956 1.00 72.94 241 GLY A N 1
ATOM 1896 C CA . GLY A 1 241 ? -6.758 11.140 -8.990 1.00 72.94 241 GLY A CA 1
ATOM 1897 C C . GLY A 1 241 ? -8.232 11.442 -8.789 1.00 72.94 241 GLY A C 1
ATOM 1898 O O . GLY A 1 241 ? -8.637 11.954 -7.757 1.00 72.94 241 GLY A O 1
ATOM 1899 N N . ILE A 1 242 ? -9.024 11.070 -9.790 1.00 78.00 242 ILE A N 1
ATOM 1900 C CA . ILE A 1 242 ? -10.481 11.261 -9.800 1.00 78.00 242 ILE A CA 1
ATOM 1901 C C . ILE A 1 242 ? -11.242 10.009 -9.351 1.00 78.00 242 ILE A C 1
ATOM 1903 O O . ILE A 1 242 ? -12.439 9.882 -9.587 1.00 78.00 242 ILE A O 1
ATOM 1907 N N . ALA A 1 243 ? -10.546 9.010 -8.796 1.00 82.69 243 ALA A N 1
ATOM 1908 C CA . ALA A 1 243 ? -11.142 7.715 -8.466 1.00 82.69 243 ALA A CA 1
ATOM 1909 C C . ALA A 1 243 ? -12.342 7.872 -7.517 1.00 82.69 243 ALA A C 1
ATOM 1911 O O . ALA A 1 243 ? -13.364 7.205 -7.694 1.00 82.69 243 ALA A O 1
ATOM 1912 N N . LEU A 1 244 ? -12.235 8.797 -6.559 1.00 80.88 244 LEU A N 1
ATOM 1913 C CA . LEU A 1 244 ? -13.307 9.109 -5.629 1.00 80.88 244 LEU A CA 1
ATOM 1914 C C . LEU A 1 244 ? -14.501 9.762 -6.335 1.00 80.88 244 LEU A C 1
ATOM 1916 O O . LEU A 1 244 ? -15.607 9.234 -6.234 1.00 80.88 244 LEU A O 1
ATOM 1920 N N . GLU A 1 245 ? -14.302 10.873 -7.055 1.00 81.88 245 GLU A N 1
ATOM 1921 C CA . GLU A 1 245 ? -15.416 11.606 -7.675 1.00 81.88 245 GLU A CA 1
ATOM 1922 C C . GLU A 1 245 ? -16.045 10.858 -8.853 1.00 81.88 245 GLU A C 1
ATOM 1924 O O . GLU A 1 245 ? -17.257 10.912 -9.040 1.00 81.88 245 GLU A O 1
ATOM 1929 N N . GLN A 1 246 ? -15.237 10.164 -9.654 1.00 83.56 246 GLN A N 1
ATOM 1930 C CA . GLN A 1 246 ? -15.672 9.566 -10.916 1.00 83.56 246 GLN A CA 1
ATOM 1931 C C . GLN A 1 246 ? -16.154 8.120 -10.772 1.00 83.56 246 GLN A C 1
ATOM 1933 O O . GLN A 1 246 ? -16.963 7.680 -11.586 1.00 83.56 246 GLN A O 1
ATOM 1938 N N . THR A 1 247 ? -15.648 7.363 -9.791 1.00 88.06 247 THR A N 1
ATOM 1939 C CA . THR A 1 247 ? -15.980 5.936 -9.627 1.00 88.06 247 THR A CA 1
ATOM 1940 C C . THR A 1 247 ? -16.685 5.656 -8.303 1.00 88.06 247 THR A C 1
ATOM 1942 O O . THR A 1 247 ? -17.799 5.146 -8.313 1.00 88.06 247 THR A O 1
ATOM 1945 N N . LEU A 1 248 ? -16.061 5.972 -7.164 1.00 88.25 248 LEU A N 1
ATOM 1946 C CA . LEU A 1 248 ? -16.527 5.479 -5.859 1.00 88.25 248 LEU A CA 1
ATOM 1947 C C . LEU A 1 248 ? -17.770 6.210 -5.330 1.00 88.25 248 LEU A C 1
ATOM 1949 O O . LEU A 1 248 ? -18.541 5.614 -4.591 1.00 88.25 248 LEU A O 1
ATOM 1953 N N . LYS A 1 249 ? -17.988 7.472 -5.727 1.00 87.69 249 LYS A N 1
ATOM 1954 C CA . LYS A 1 249 ? 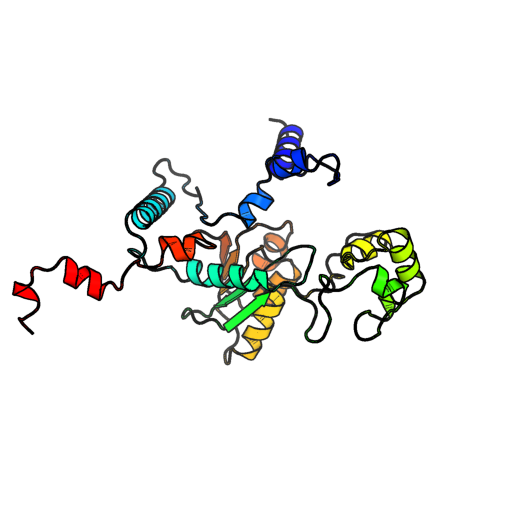-19.180 8.268 -5.367 1.00 87.69 249 LYS A CA 1
ATOM 1955 C C . LYS A 1 249 ? -20.312 8.212 -6.402 1.00 87.69 249 LYS A C 1
ATOM 1957 O O . LYS A 1 249 ? -21.253 8.998 -6.320 1.00 87.69 249 LYS A O 1
ATOM 1962 N N . ALA A 1 250 ? -20.220 7.327 -7.393 1.00 87.19 250 ALA A N 1
ATOM 1963 C CA . ALA A 1 250 ? -21.214 7.190 -8.453 1.00 87.19 250 ALA A CA 1
ATOM 1964 C C . ALA A 1 250 ? -21.954 5.841 -8.373 1.00 87.19 250 ALA A C 1
ATOM 1966 O O . ALA A 1 250 ? -21.445 4.856 -7.842 1.00 87.19 250 ALA A O 1
ATOM 1967 N N . GLY A 1 251 ? -23.155 5.779 -8.956 1.00 89.12 251 GLY A N 1
ATOM 1968 C CA . GLY A 1 251 ? -23.955 4.553 -9.051 1.00 89.12 251 GLY A CA 1
ATOM 1969 C C . GLY A 1 251 ? -24.800 4.253 -7.807 1.00 89.12 251 GLY A C 1
ATOM 1970 O O . GLY A 1 251 ? -25.190 5.160 -7.081 1.00 89.12 251 GLY A O 1
ATOM 1971 N N . THR A 1 252 ? -25.158 2.981 -7.612 1.00 91.19 252 THR A N 1
ATOM 1972 C CA . THR A 1 252 ? -26.135 2.547 -6.592 1.00 91.19 252 THR A CA 1
ATOM 1973 C C . THR A 1 252 ? -25.509 1.997 -5.313 1.00 91.19 252 THR A C 1
ATOM 1975 O O . THR A 1 252 ? -26.233 1.741 -4.355 1.00 91.19 252 THR A O 1
ATOM 1978 N N . GLN A 1 253 ? -24.204 1.727 -5.311 1.00 89.25 253 GLN A N 1
ATOM 1979 C CA . GLN A 1 253 ? -23.484 1.274 -4.124 1.00 89.25 253 GLN A CA 1
ATOM 1980 C C . GLN A 1 253 ? -22.881 2.480 -3.410 1.00 89.25 253 GLN A C 1
ATOM 1982 O O . GLN A 1 253 ? -22.231 3.304 -4.051 1.00 89.25 253 GLN A O 1
ATOM 1987 N N . ASP A 1 254 ? -23.085 2.555 -2.098 1.00 89.69 254 ASP A N 1
ATOM 1988 C CA . ASP A 1 254 ? -22.410 3.522 -1.239 1.00 89.69 254 ASP A CA 1
ATOM 1989 C C . ASP A 1 254 ? -21.173 2.854 -0.632 1.00 89.69 254 ASP A C 1
ATOM 1991 O O . ASP A 1 254 ? -21.286 1.819 0.032 1.00 89.69 254 ASP A O 1
ATOM 1995 N N . ILE A 1 255 ? -19.994 3.403 -0.922 1.00 94.12 255 ILE A N 1
ATOM 1996 C CA . ILE A 1 255 ? -18.716 2.897 -0.418 1.00 94.12 255 ILE A CA 1
ATOM 1997 C C . ILE A 1 255 ? -18.155 3.931 0.548 1.00 94.12 255 ILE A C 1
ATOM 1999 O O . ILE A 1 255 ? -17.836 5.054 0.154 1.00 94.12 255 ILE A O 1
ATOM 2003 N N . GLN A 1 256 ? -17.978 3.538 1.806 1.00 94.62 256 GLN A N 1
ATOM 2004 C CA . GLN A 1 256 ? -17.348 4.388 2.808 1.00 94.62 256 GLN A CA 1
ATOM 2005 C C . GLN A 1 256 ? -15.850 4.517 2.522 1.00 94.62 256 GLN A C 1
ATOM 2007 O O . GLN A 1 256 ? -15.146 3.521 2.371 1.00 94.62 256 GLN A O 1
ATOM 2012 N N . ILE A 1 257 ? -15.342 5.746 2.487 1.00 92.81 257 ILE A N 1
ATOM 2013 C CA . ILE A 1 257 ? -13.936 6.029 2.197 1.00 92.81 257 ILE A CA 1
ATOM 2014 C C . ILE A 1 257 ? -13.318 6.742 3.393 1.00 92.81 257 ILE A C 1
ATOM 2016 O O . ILE A 1 257 ? -13.630 7.903 3.654 1.00 92.81 257 ILE A O 1
ATOM 2020 N N . ASP A 1 258 ? -12.415 6.057 4.089 1.00 92.81 258 ASP A N 1
ATOM 2021 C CA . ASP A 1 258 ? -11.746 6.587 5.270 1.00 92.81 258 ASP A CA 1
ATOM 2022 C C . ASP A 1 258 ? -10.240 6.677 5.044 1.00 92.81 258 ASP A C 1
ATOM 2024 O O . ASP A 1 258 ? -9.575 5.712 4.675 1.00 92.81 258 ASP A O 1
ATOM 2028 N N . GLN A 1 259 ? -9.654 7.822 5.374 1.00 92.38 259 GLN A N 1
ATOM 2029 C CA . GLN A 1 259 ? -8.225 7.838 5.665 1.00 92.38 259 GLN A CA 1
ATOM 2030 C C . GLN A 1 259 ? -7.961 7.074 6.983 1.00 92.38 259 GLN A C 1
ATOM 2032 O O . GLN A 1 259 ? -8.794 7.086 7.889 1.00 92.38 259 GLN A O 1
ATOM 2037 N N . PHE A 1 260 ? -6.833 6.395 7.115 1.00 94.81 260 PHE A N 1
ATOM 2038 C CA . PHE A 1 260 ? -6.511 5.585 8.281 1.00 94.81 260 PHE A CA 1
ATOM 2039 C C . PHE A 1 260 ? -6.297 6.449 9.533 1.00 94.81 260 PHE A C 1
ATOM 2041 O O . PHE A 1 260 ? -5.753 7.552 9.464 1.00 94.81 260 PHE A O 1
ATOM 2048 N N . GLU A 1 261 ? -6.731 5.930 10.678 1.00 93.38 261 GLU A N 1
ATOM 2049 C CA . GLU A 1 261 ? -6.484 6.475 12.011 1.00 93.38 261 GLU A CA 1
ATOM 2050 C C . GLU A 1 261 ? -6.150 5.305 12.941 1.00 93.38 261 GLU A C 1
ATOM 2052 O O . GLU A 1 261 ? -6.877 4.311 12.974 1.00 93.38 261 GLU A O 1
ATOM 2057 N N . GLY A 1 262 ? -5.043 5.409 13.673 1.00 95.06 262 GLY A N 1
ATOM 2058 C CA . GLY A 1 262 ? -4.561 4.340 14.542 1.00 95.06 262 GLY A CA 1
ATOM 2059 C C . GLY A 1 262 ? -3.043 4.207 14.567 1.00 95.06 262 GLY A C 1
ATOM 2060 O O . GLY A 1 262 ? -2.306 5.038 14.029 1.00 95.06 262 GLY A O 1
ATOM 2061 N N . ILE A 1 263 ? -2.588 3.148 15.231 1.00 96.44 263 ILE A N 1
ATOM 2062 C CA . ILE A 1 263 ? -1.174 2.814 15.420 1.00 96.44 263 ILE A CA 1
ATOM 2063 C C . ILE A 1 263 ? -0.799 1.649 14.500 1.00 96.44 263 ILE A C 1
ATOM 2065 O O . ILE A 1 263 ? -1.508 0.647 14.444 1.00 96.44 263 ILE A O 1
ATOM 2069 N N . VAL A 1 264 ? 0.321 1.781 13.798 1.00 96.50 264 VAL A N 1
ATOM 2070 C CA . VAL A 1 264 ? 0.903 0.809 12.861 1.00 96.50 264 VAL A CA 1
ATOM 2071 C C . VAL A 1 264 ? 2.440 0.893 12.911 1.00 96.50 264 VAL A C 1
ATOM 2073 O O . VAL A 1 264 ? 3.010 1.546 13.784 1.00 96.50 264 VAL A O 1
ATOM 2076 N N . GLY A 1 265 ? 3.129 0.198 12.008 1.00 94.31 265 GLY A N 1
ATOM 2077 C CA . GLY A 1 265 ? 4.581 0.202 11.890 1.00 94.31 265 GLY A CA 1
ATOM 2078 C C . GLY A 1 265 ? 5.281 -0.353 13.131 1.00 94.31 265 GLY A C 1
ATOM 2079 O O . GLY A 1 265 ? 4.887 -1.390 13.671 1.00 94.31 265 GLY A O 1
ATOM 2080 N N . GLY A 1 266 ? 6.355 0.308 13.564 1.00 93.50 266 GLY A N 1
ATOM 2081 C CA . GLY A 1 266 ? 7.134 -0.125 14.729 1.00 93.50 266 GLY A CA 1
ATOM 2082 C C . GLY A 1 266 ? 6.363 0.039 16.039 1.00 93.50 266 GLY A C 1
ATOM 2083 O O . GLY A 1 266 ? 6.425 -0.827 16.918 1.00 93.50 266 GLY A O 1
ATOM 2084 N N . ALA A 1 267 ? 5.580 1.115 16.145 1.00 95.44 267 ALA A N 1
ATOM 2085 C CA . ALA A 1 267 ? 4.812 1.421 17.346 1.00 95.44 267 ALA A CA 1
ATOM 2086 C C . ALA A 1 267 ? 3.694 0.404 17.608 1.00 95.44 267 ALA A C 1
ATOM 2088 O O . ALA A 1 267 ? 3.344 0.197 18.765 1.00 95.44 267 ALA A O 1
ATOM 2089 N N . TYR A 1 268 ? 3.174 -0.279 16.579 1.00 95.75 268 TYR A N 1
ATOM 2090 C CA . TYR A 1 268 ? 2.160 -1.328 16.748 1.00 95.75 268 TYR A CA 1
ATOM 2091 C C . TYR A 1 268 ? 2.606 -2.379 17.767 1.00 95.75 268 TYR A C 1
ATOM 2093 O O . TYR A 1 268 ? 1.906 -2.654 18.738 1.00 95.75 268 TYR A O 1
ATOM 2101 N N . PHE A 1 269 ? 3.810 -2.927 17.596 1.00 92.94 269 PHE A N 1
ATOM 2102 C CA . PHE A 1 269 ? 4.329 -3.944 18.506 1.00 92.94 269 PHE A CA 1
ATOM 2103 C C . PHE A 1 269 ? 4.777 -3.349 19.839 1.00 92.94 269 PHE A C 1
ATOM 2105 O O . PHE A 1 269 ? 4.552 -3.961 20.875 1.00 92.94 269 PHE A O 1
ATOM 2112 N N . GLN A 1 270 ? 5.371 -2.154 19.825 1.00 93.75 270 GLN A N 1
ATOM 2113 C CA . GLN A 1 270 ? 5.876 -1.513 21.042 1.00 93.75 270 GLN A CA 1
ATOM 2114 C C . GLN A 1 270 ? 4.766 -1.052 21.990 1.00 93.75 270 GLN A C 1
ATOM 2116 O O . GLN A 1 270 ? 4.974 -1.052 23.197 1.00 93.75 270 GLN A O 1
ATOM 2121 N N . LEU A 1 271 ? 3.619 -0.634 21.450 1.00 94.88 271 LEU A N 1
ATOM 2122 C CA . LEU A 1 271 ? 2.529 -0.038 22.218 1.00 94.88 271 LEU A CA 1
ATOM 2123 C C . LEU A 1 271 ? 1.378 -1.013 22.452 1.00 94.88 271 LEU A C 1
ATOM 2125 O O . LEU A 1 271 ? 0.838 -1.037 23.549 1.00 94.88 271 LEU A O 1
ATOM 2129 N N . LEU A 1 272 ? 0.983 -1.812 21.455 1.00 93.38 272 LEU A N 1
ATOM 2130 C CA . LEU A 1 272 ? -0.216 -2.661 21.547 1.00 93.38 272 LEU A CA 1
ATOM 2131 C C . LEU A 1 272 ? 0.082 -4.082 22.040 1.00 93.38 272 LEU A C 1
ATOM 2133 O O . LEU A 1 272 ? -0.850 -4.852 22.264 1.00 93.38 272 LEU A O 1
ATOM 2137 N N . SER A 1 273 ? 1.356 -4.446 22.212 1.00 89.25 273 SER A N 1
ATOM 2138 C CA . SER A 1 273 ? 1.733 -5.734 22.805 1.00 89.25 273 SER A CA 1
ATOM 2139 C C . SER A 1 273 ? 2.001 -5.566 24.293 1.00 89.25 273 SER A C 1
ATOM 2141 O O . SER A 1 273 ? 2.735 -4.665 24.697 1.00 89.25 273 SER A O 1
ATOM 2143 N N . SER A 1 274 ? 1.434 -6.459 25.103 1.00 83.31 274 SER A N 1
ATOM 2144 C CA . SER A 1 274 ? 1.745 -6.492 26.530 1.00 83.31 274 SER A CA 1
ATOM 2145 C C . SER A 1 274 ? 3.188 -6.940 26.756 1.00 83.31 274 SER A C 1
ATOM 2147 O O . SER A 1 274 ? 3.667 -7.868 26.101 1.00 83.31 274 SER A O 1
ATOM 2149 N N . LEU A 1 275 ? 3.871 -6.304 27.710 1.00 79.38 275 LEU A N 1
ATOM 2150 C CA . LEU A 1 275 ? 5.240 -6.664 28.101 1.00 79.38 275 LEU A CA 1
ATOM 2151 C C . LEU A 1 275 ? 5.312 -8.040 28.780 1.00 79.38 275 LEU A C 1
ATOM 2153 O O . LEU A 1 275 ? 6.321 -8.736 28.673 1.00 79.38 275 LEU A O 1
ATOM 2157 N N . LEU A 1 276 ? 4.245 -8.425 29.481 1.00 80.44 276 LEU A N 1
ATOM 2158 C CA . LEU A 1 276 ? 4.080 -9.717 30.146 1.00 80.44 276 LEU A CA 1
ATOM 2159 C C . LEU A 1 276 ? 2.663 -10.245 29.891 1.00 80.44 276 LEU A C 1
ATOM 2161 O O . LEU A 1 276 ? 1.741 -9.444 29.726 1.00 80.44 276 LEU A O 1
ATOM 2165 N N . PRO A 1 277 ? 2.436 -11.568 29.883 1.00 81.81 277 PRO A N 1
ATOM 2166 C CA . PRO A 1 277 ? 1.082 -12.103 29.879 1.00 81.81 277 PRO A CA 1
ATOM 2167 C C . PRO A 1 277 ? 0.266 -11.509 31.034 1.00 81.81 277 PRO A C 1
ATOM 2169 O O . PRO A 1 277 ? 0.730 -11.469 32.173 1.00 81.81 277 PRO A O 1
ATOM 2172 N N . GLU A 1 278 ? -0.960 -11.069 30.752 1.00 78.00 278 GLU A N 1
ATOM 2173 C CA . GLU A 1 278 ? -1.821 -10.400 31.741 1.00 78.00 278 GLU A CA 1
ATOM 2174 C C . GLU A 1 278 ? -2.044 -11.267 32.989 1.00 78.00 278 GLU A C 1
ATOM 2176 O O . GLU A 1 278 ? -2.021 -10.780 34.117 1.00 78.00 278 GLU A O 1
ATOM 2181 N N . LYS A 1 279 ? -2.142 -12.587 32.797 1.00 82.31 279 LYS A N 1
ATOM 2182 C CA . LYS A 1 279 ? -2.207 -13.570 33.883 1.00 82.31 279 LYS A CA 1
ATOM 2183 C C . LYS A 1 279 ? -1.032 -13.447 34.861 1.00 82.31 279 LYS A C 1
ATOM 2185 O O . LYS A 1 279 ? -1.246 -13.511 36.069 1.00 82.31 279 LYS A O 1
ATOM 2190 N N . ASP A 1 280 ? 0.186 -13.282 34.357 1.00 83.88 280 ASP A N 1
ATOM 2191 C CA . ASP A 1 280 ? 1.396 -13.229 35.181 1.00 83.88 280 ASP A CA 1
ATOM 2192 C C . ASP A 1 280 ? 1.499 -11.875 35.898 1.00 83.88 280 ASP A C 1
ATOM 2194 O O . ASP A 1 280 ? 1.852 -11.816 37.075 1.00 83.88 280 ASP A O 1
ATOM 2198 N N . LEU A 1 281 ? 1.102 -10.793 35.221 1.00 80.19 281 LEU A N 1
ATOM 2199 C CA . LEU A 1 281 ? 0.933 -9.462 35.811 1.00 80.19 281 LEU A CA 1
ATOM 2200 C C . LEU A 1 281 ? -0.033 -9.498 37.002 1.00 80.19 281 LEU A C 1
ATOM 2202 O O . LEU A 1 281 ? 0.319 -9.064 38.097 1.00 80.19 281 LEU A O 1
ATOM 2206 N N . ILE A 1 282 ? -1.216 -10.090 36.822 1.00 80.94 282 ILE A N 1
ATOM 2207 C CA . ILE A 1 282 ? -2.213 -10.250 37.888 1.00 80.94 282 ILE A CA 1
ATOM 2208 C C . ILE A 1 282 ? -1.616 -11.018 39.078 1.00 80.94 282 ILE A C 1
ATOM 2210 O O . ILE A 1 282 ? -1.781 -10.603 40.223 1.00 80.94 282 ILE A O 1
ATOM 2214 N N . GLN A 1 283 ? -0.861 -12.093 38.837 1.00 81.62 283 GLN A N 1
ATOM 2215 C CA . GLN A 1 283 ? -0.212 -12.862 39.908 1.00 81.62 283 GLN A CA 1
ATOM 2216 C C . GLN A 1 283 ? 0.854 -12.076 40.683 1.00 81.62 283 GLN A C 1
ATOM 2218 O O . GLN A 1 283 ? 1.052 -12.338 41.868 1.00 81.62 283 GLN A O 1
ATOM 2223 N N . LEU A 1 284 ? 1.543 -11.130 40.042 1.00 79.50 284 LEU A N 1
ATOM 2224 C CA . LEU A 1 284 ? 2.548 -10.284 40.693 1.00 79.50 284 LEU A CA 1
ATOM 2225 C C . LEU A 1 284 ? 1.922 -9.218 41.602 1.00 79.50 284 LEU A C 1
ATOM 2227 O O . LEU A 1 284 ? 2.530 -8.850 42.609 1.00 79.50 284 LEU A O 1
ATOM 2231 N N . TYR A 1 285 ? 0.728 -8.731 41.257 1.00 77.69 285 TYR A N 1
ATOM 2232 C CA . TYR A 1 285 ? 0.029 -7.677 41.999 1.00 77.69 285 TYR A CA 1
ATOM 2233 C C . TYR A 1 285 ? -1.003 -8.201 43.009 1.00 77.69 285 TYR A C 1
ATOM 2235 O O . TYR A 1 285 ? -1.372 -7.463 43.924 1.00 77.69 285 TY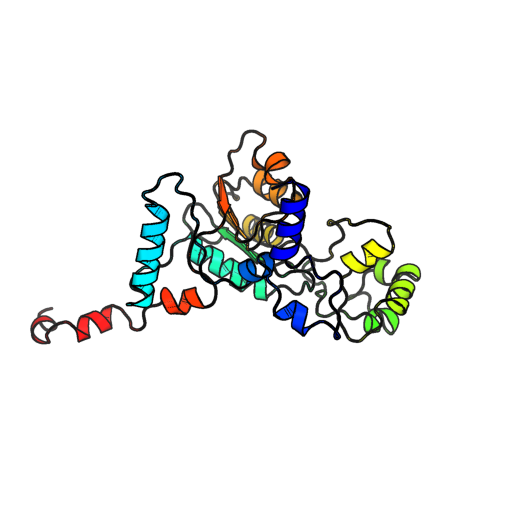R A O 1
ATOM 2243 N N . LEU A 1 286 ? -1.444 -9.459 42.897 1.00 72.19 286 LEU A N 1
ATOM 2244 C CA . LEU A 1 286 ? -2.317 -10.084 43.891 1.00 72.19 286 LEU A CA 1
ATOM 2245 C C . LEU A 1 286 ? -1.516 -10.578 45.112 1.00 72.19 286 LEU A C 1
ATOM 2247 O O . LEU A 1 286 ? -0.509 -11.278 44.964 1.00 72.19 286 LEU A O 1
ATOM 2251 N N . PRO A 1 287 ? -1.957 -10.280 46.348 1.00 63.06 287 PRO A N 1
ATOM 2252 C CA . PRO A 1 287 ? -1.337 -10.840 47.541 1.00 63.06 287 PRO A CA 1
ATOM 2253 C C . PRO A 1 287 ? -1.463 -12.373 47.545 1.00 63.06 287 PRO A C 1
ATOM 2255 O O . PRO A 1 287 ? -2.525 -12.932 47.280 1.00 63.06 287 PRO A O 1
ATOM 2258 N N . ARG A 1 288 ? -0.376 -13.077 47.905 1.00 60.94 288 ARG A N 1
ATOM 2259 C CA . ARG A 1 288 ? -0.287 -14.558 47.918 1.00 60.94 288 ARG A CA 1
ATOM 2260 C C . ARG A 1 288 ? -1.402 -15.273 48.701 1.00 60.94 288 ARG A C 1
ATOM 2262 O O . ARG A 1 288 ? -1.593 -16.468 48.503 1.00 60.94 288 ARG A O 1
ATOM 2269 N N . SER A 1 289 ? -2.122 -14.577 49.580 1.00 61.69 289 SER A N 1
ATOM 2270 C CA . SER A 1 289 ? -3.277 -15.105 50.313 1.00 61.69 289 SER A CA 1
ATOM 2271 C C . SER A 1 289 ? -4.514 -15.359 49.442 1.00 61.69 289 SER A C 1
ATOM 2273 O O . SER A 1 289 ? -5.357 -16.151 49.844 1.00 61.69 289 SER A O 1
ATOM 2275 N N . GLU A 1 290 ? -4.623 -14.736 48.264 1.00 57.00 290 GLU A N 1
ATOM 2276 C CA . GLU A 1 290 ? -5.779 -14.879 47.358 1.00 57.00 290 GLU A CA 1
ATOM 2277 C C . GLU A 1 290 ? -5.534 -15.871 46.208 1.00 57.00 290 GLU A C 1
ATOM 2279 O O . GLU A 1 290 ? -6.476 -16.339 45.576 1.00 57.00 290 GLU A O 1
ATOM 2284 N N . LEU A 1 291 ? -4.277 -16.259 45.967 1.00 56.22 291 LEU A N 1
ATOM 2285 C CA . LEU A 1 291 ? -3.892 -17.177 44.885 1.00 56.22 291 LEU A CA 1
ATOM 2286 C C . LEU A 1 291 ? -4.097 -18.669 45.222 1.00 56.22 291 LEU A C 1
ATOM 2288 O O . LEU A 1 291 ? -4.033 -19.501 44.324 1.00 56.22 291 LEU A O 1
ATOM 2292 N N . ASN A 1 292 ? -4.361 -19.009 46.491 1.00 54.06 292 ASN A N 1
ATOM 2293 C CA . ASN A 1 292 ? -4.519 -20.390 46.980 1.00 54.06 292 ASN A CA 1
ATOM 2294 C C . ASN A 1 292 ? -5.976 -20.768 47.329 1.00 54.06 292 ASN A C 1
ATOM 2296 O O . ASN A 1 292 ? -6.197 -21.744 48.044 1.00 54.06 292 ASN A O 1
ATOM 2300 N N . ALA A 1 293 ? -6.967 -19.987 46.890 1.00 53.62 293 ALA A N 1
ATOM 2301 C CA . ALA A 1 293 ? -8.380 -20.194 47.232 1.00 53.62 293 ALA A CA 1
ATOM 2302 C C . ALA A 1 293 ? -9.211 -20.907 46.139 1.00 53.62 293 ALA A C 1
ATOM 2304 O O . ALA A 1 293 ? -10.439 -20.870 46.201 1.00 53.62 293 ALA A O 1
ATOM 2305 N N . GLY A 1 294 ? -8.573 -21.551 45.155 1.00 46.34 294 GLY A N 1
ATOM 2306 C CA . GLY A 1 294 ? -9.236 -22.276 44.062 1.00 46.34 294 GLY A CA 1
ATOM 2307 C C . GLY A 1 294 ? -8.612 -23.633 43.796 1.00 46.34 294 GLY A C 1
ATOM 2308 O O . GLY A 1 294 ? -7.364 -23.689 43.751 1.00 46.34 294 GLY A O 1
#

Organism: NCBI:txid328301

Secondary structure (DSSP, 8-state):
--HHHHHHHHHHHBT-S-----GGGHHHHHHS-BHHHHHHH-SEE------STT-HHHHHHHHHHHHHHHSTTSSPPPHHHHHHHHHHHHGGG---SS---EEEEE-TTS-EEEEEE-BPSTTSPPGGG-BHHHHHHS--TTTS-TTTTSHHHHHHHHHH--SSSB--HHHHHHHHTTS--GGG-SSBPHHHHHHHHHHHH-TT-STT-EEEEEEPPPHHHHHHHHHHT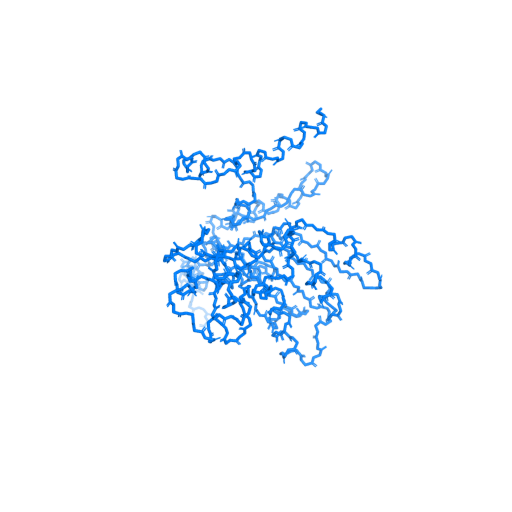--EEEEEEPPSSSIIIIIITSSS---EEEE--EE-HHHHHHHHS-SS-HHHHHHHHS-TTTTT--

Sequence (294 aa):
MSEDDVDKLEKRERGKSIKDRTQGNIAQWVTSQNIEEILQKADVYMKNIDGNKSYPQLRFNLAKLIALVKEPGCITPTIDERSMQIAMTARQMSGCISRQVGAVVVNSDGYILGVGWNDPPKGQIPCEMRTGKELVDSPKPDVFSEYERSEEFVNHIRENCYSDLPFCFRTEYARISTGKMTEFTRALHAEENALFQSVHNAESGLKGSVLYTTASPCTLCAKKAYQLGISRIVFIEEYPGIALEQTLKAGTQDIQIDQFEGIVGGAYFQLLSSLLPEKDLIQLYLPRSELNAG

pLDDT: mean 87.74, std 10.32, range [46.34, 98.5]

Foldseek 3Di:
DDPVVVVVVVCQQQLVVDPDDDPVCVVVSVPGHHPQVCLLVDQFDDDQPPPDPVSVRRVVQVVLQVCLVVFFQPDADDLLQVQLQLQNVQQVVALEPPGGKKKWKAAPVSHTLFIFIWAADPQEDRQQQDALQCLQPPDDCSHDPPVCNDPVNNVLSVPPGNDPGGDFPQVSVCVVVVHRDPVPGRIDHNLVRNQVSNQVRDPPFRAQMEMEMQEDDALVSLQSCVVRRHQEYEYRYYDDDCNVVPRQPDDDHHHHYYYGGGGHDPVCCSRNPGPDPVVVVCVVPDDPVPVPPD

Radius of gyration: 23.42 Å; chains: 1; bounding box: 52×57×81 Å

InterPro domains:
  IPR002125 Cytidine and deoxycytidylate deaminase domain [PF00383] (79-236)
  IPR002125 Cytidine and deoxycytidylate deaminase domain [PS51747] (78-255)
  IPR015517 Deoxycytidylate deaminase-related [PTHR11086] (78-240)
  IPR016193 Cytidine deaminase-like [SSF53927] (80-265)